Protein AF-0000000081272362 (afdb_homodimer)

Structure (mmCIF, N/CA/C/O backbone):
data_AF-0000000081272362-model_v1
#
loop_
_entity.id
_entity.type
_entity.pdbx_description
1 polymer 'Uncharacterized protein'
#
loop_
_atom_site.group_PDB
_atom_site.id
_atom_site.type_symbol
_atom_site.label_atom_id
_atom_site.label_alt_id
_atom_site.label_comp_id
_atom_site.label_asym_id
_atom_site.label_entity_id
_atom_site.label_seq_id
_atom_site.pdbx_PDB_ins_code
_atom_site.Cartn_x
_atom_site.Cartn_y
_atom_site.Cartn_z
_atom_site.occupancy
_atom_site.B_iso_or_equiv
_atom_site.auth_seq_id
_atom_site.auth_comp_id
_atom_site.auth_asym_id
_atom_site.auth_atom_id
_atom_site.pdbx_PDB_model_num
ATOM 1 N N . MET A 1 1 ? -8.531 -44.688 -21.688 1 46.06 1 MET A N 1
ATOM 2 C CA . MET A 1 1 ? -8.742 -43.656 -20.688 1 46.06 1 MET A CA 1
ATOM 3 C C . MET A 1 1 ? -7.691 -42.562 -20.797 1 46.06 1 MET A C 1
ATOM 5 O O . MET A 1 1 ? -6.523 -42.781 -20.484 1 46.06 1 MET A O 1
ATOM 9 N N . THR A 1 2 ? -7.539 -41.812 -21.828 1 46.75 2 THR A N 1
ATOM 10 C CA . THR A 1 2 ? -6.625 -40.719 -22.125 1 46.75 2 THR A CA 1
ATOM 11 C C . THR A 1 2 ? -6.582 -39.719 -20.984 1 46.75 2 THR A C 1
ATOM 13 O O . THR A 1 2 ? -7.621 -39.188 -20.578 1 46.75 2 THR A O 1
ATOM 16 N N . HIS A 1 3 ? -5.832 -39.906 -19.938 1 46.97 3 HIS A N 1
ATOM 17 C CA . HIS A 1 3 ? -5.543 -39 -18.844 1 46.97 3 HIS A CA 1
ATOM 18 C C . HIS A 1 3 ? -5.426 -37.562 -19.312 1 46.97 3 HIS A C 1
ATOM 20 O O . HIS A 1 3 ? -4.574 -37.25 -20.156 1 46.97 3 HIS A O 1
ATOM 26 N N . ASN A 1 4 ? -6.555 -36.906 -19.578 1 47.53 4 ASN A N 1
ATOM 27 C CA . ASN A 1 4 ? -6.734 -35.562 -20.078 1 47.53 4 ASN A CA 1
ATOM 28 C C . ASN A 1 4 ? -5.672 -34.594 -19.516 1 47.53 4 ASN A C 1
ATOM 30 O O . ASN A 1 4 ? -5.781 -34.156 -18.375 1 47.53 4 ASN A O 1
ATOM 34 N N . TYR A 1 5 ? -4.352 -34.906 -19.906 1 53.38 5 TYR A N 1
ATOM 35 C CA . TYR A 1 5 ? -3.15 -34.125 -19.656 1 53.38 5 TYR A CA 1
ATOM 36 C C . TYR A 1 5 ? -3.453 -32.625 -19.734 1 53.38 5 TYR A C 1
ATOM 38 O O . TYR A 1 5 ? -2.676 -31.797 -19.234 1 53.38 5 TYR A O 1
ATOM 46 N N . LEU A 1 6 ? -4.578 -32.344 -20.453 1 56.28 6 LEU A N 1
ATOM 47 C CA . LEU A 1 6 ? -4.961 -30.953 -20.641 1 56.28 6 LEU A CA 1
ATOM 48 C C . LEU A 1 6 ? -5.461 -30.344 -19.328 1 56.28 6 LEU A C 1
ATOM 50 O O . LEU A 1 6 ? -5.277 -29.156 -19.078 1 56.28 6 LEU A O 1
ATOM 54 N N . GLU A 1 7 ? -5.91 -31.328 -18.453 1 63.97 7 GLU A N 1
ATOM 55 C CA . GLU A 1 7 ? -6.523 -30.844 -17.219 1 63.97 7 GLU A CA 1
ATOM 56 C C . GLU A 1 7 ? -5.48 -30.203 -16.297 1 63.97 7 GLU A C 1
ATOM 58 O O . GLU A 1 7 ? -5.676 -29.094 -15.805 1 63.97 7 GLU A O 1
ATOM 63 N N . PRO A 1 8 ? -4.309 -30.938 -16.312 1 63.91 8 PRO A N 1
ATOM 64 C CA . PRO A 1 8 ? -3.293 -30.344 -15.445 1 63.91 8 PRO A CA 1
ATOM 65 C C . PRO A 1 8 ? -2.742 -29.031 -16 1 63.91 8 PRO A C 1
ATOM 67 O O . PRO A 1 8 ? -2.477 -28.094 -15.234 1 63.91 8 PRO A O 1
ATOM 70 N N . CYS A 1 9 ? -2.662 -28.969 -17.375 1 68.69 9 CYS A N 1
ATOM 71 C CA . CYS A 1 9 ? -2.127 -27.766 -17.984 1 68.69 9 CYS A CA 1
ATOM 72 C C . CYS A 1 9 ? -3.096 -26.594 -17.844 1 68.69 9 CYS A C 1
ATOM 74 O O . CYS A 1 9 ? -2.678 -25.469 -17.609 1 68.69 9 CYS A O 1
ATOM 76 N N . GLU A 1 10 ? -4.457 -26.922 -17.891 1 73.81 10 GLU A N 1
ATOM 77 C CA . GLU A 1 10 ? -5.473 -25.891 -17.766 1 73.81 10 GLU A CA 1
ATOM 78 C C . GLU A 1 10 ? -5.496 -25.328 -16.344 1 73.81 10 GLU A C 1
ATOM 80 O O . GLU A 1 10 ? -5.629 -24.109 -16.156 1 73.81 10 GLU A O 1
ATOM 85 N N . VAL A 1 11 ? -5.336 -26.172 -15.422 1 72.69 11 VAL A N 1
ATOM 86 C CA . VAL A 1 11 ? -5.34 -25.766 -14.023 1 72.69 11 VAL A CA 1
ATOM 87 C C . VAL A 1 11 ? -4.109 -24.906 -13.734 1 72.69 11 VAL A C 1
ATOM 89 O O . VAL A 1 11 ? -4.195 -23.906 -13.031 1 72.69 11 VAL A O 1
ATOM 92 N N . ILE A 1 12 ? -3.016 -25.281 -14.438 1 76.5 12 ILE A N 1
ATOM 93 C CA . ILE A 1 12 ? -1.769 -24.562 -14.227 1 76.5 12 ILE A CA 1
ATOM 94 C C . ILE A 1 12 ? -1.877 -23.172 -14.844 1 76.5 12 ILE A C 1
ATOM 96 O O . ILE A 1 12 ? -1.465 -22.172 -14.234 1 76.5 12 ILE A O 1
ATOM 100 N N . GLU A 1 13 ? -2.482 -23.156 -15.977 1 77.12 13 GLU A N 1
ATOM 101 C CA . GLU A 1 13 ? -2.672 -21.875 -16.656 1 77.12 13 GLU A CA 1
ATOM 102 C C . GLU A 1 13 ? -3.602 -20.969 -15.859 1 77.12 13 GLU A C 1
ATOM 104 O O . GLU A 1 13 ? -3.365 -19.766 -15.766 1 77.12 13 GLU A O 1
ATOM 109 N N . GLU A 1 14 ? -4.598 -21.516 -15.219 1 78.81 14 GLU A N 1
ATOM 110 C CA . GLU A 1 14 ? -5.559 -20.75 -14.438 1 78.81 14 GLU A CA 1
ATOM 111 C C . GLU A 1 14 ? -4.926 -20.219 -13.156 1 78.81 14 GLU A C 1
ATOM 113 O O . GLU A 1 14 ? -5.152 -19.062 -12.773 1 78.81 14 GLU A O 1
ATOM 118 N N . VAL A 1 15 ? -4.164 -21.078 -12.562 1 75.88 15 VAL A N 1
ATOM 119 C CA . VAL A 1 15 ? -3.496 -20.672 -11.328 1 75.88 15 VAL A CA 1
ATOM 120 C C . VAL A 1 15 ? -2.488 -19.562 -11.625 1 75.88 15 VAL A C 1
ATOM 122 O O . VAL A 1 15 ? -2.373 -18.609 -10.859 1 75.88 15 VAL A O 1
ATOM 125 N N . PHE A 1 16 ? -1.873 -19.703 -12.734 1 79.69 16 PHE A N 1
ATOM 126 C CA . PHE A 1 16 ? -0.898 -18.688 -13.125 1 79.69 16 PHE A CA 1
ATOM 127 C C . PHE A 1 16 ? -1.584 -17.359 -13.414 1 79.69 16 PHE A C 1
ATOM 129 O O . PHE A 1 16 ? -1.138 -16.312 -12.945 1 79.69 16 PHE A O 1
ATOM 136 N N . ALA A 1 17 ? -2.607 -17.453 -14.086 1 79.88 17 ALA A N 1
ATOM 137 C CA . ALA A 1 17 ? -3.348 -16.234 -14.43 1 79.88 17 ALA A CA 1
ATOM 138 C C . ALA A 1 17 ? -3.924 -15.57 -13.188 1 79.88 17 ALA A C 1
ATOM 140 O O . ALA A 1 17 ? -3.857 -14.352 -13.039 1 79.88 17 ALA A O 1
ATOM 141 N N . SER A 1 18 ? -4.473 -16.344 -12.281 1 81.44 18 SER A N 1
ATOM 142 C CA . SER A 1 18 ? -5.078 -15.828 -11.062 1 81.44 18 SER A CA 1
ATOM 143 C C . SER A 1 18 ? -4.031 -15.211 -10.141 1 81.44 18 SER A C 1
ATOM 145 O O . SER A 1 18 ? -4.258 -14.164 -9.539 1 81.44 18 SER A O 1
ATOM 147 N N . THR A 1 19 ? -2.916 -15.828 -10.117 1 81.38 19 THR A N 1
ATOM 148 C CA . THR A 1 19 ? -1.836 -15.336 -9.266 1 81.38 19 THR A CA 1
ATOM 149 C C . THR A 1 19 ? -1.256 -14.039 -9.82 1 81.38 19 THR A C 1
ATOM 151 O O . THR A 1 19 ? -1.004 -13.102 -9.07 1 81.38 19 THR A O 1
ATOM 154 N N . HIS A 1 20 ? -1.128 -14.023 -11.062 1 83.62 20 HIS A N 1
ATOM 155 C CA . HIS A 1 20 ? -0.616 -12.82 -11.695 1 83.62 20 HIS A CA 1
ATOM 156 C C . HIS A 1 20 ? -1.562 -11.641 -11.492 1 83.62 20 HIS A C 1
ATOM 158 O O . HIS A 1 20 ? -1.118 -10.523 -11.227 1 83.62 20 HIS A O 1
ATOM 164 N N . ALA A 1 21 ? -2.795 -11.938 -11.555 1 85.56 21 ALA A N 1
ATOM 165 C CA . ALA A 1 21 ? -3.801 -10.898 -11.359 1 85.56 21 ALA A CA 1
ATOM 166 C C . ALA A 1 21 ? -3.777 -10.375 -9.922 1 85.56 21 ALA A C 1
ATOM 168 O O . ALA A 1 21 ? -3.906 -9.172 -9.688 1 85.56 21 ALA A O 1
ATOM 169 N N . SER A 1 22 ? -3.619 -11.305 -9.016 1 89.06 22 SER A N 1
ATOM 170 C CA . SER A 1 22 ? -3.57 -10.922 -7.613 1 89.06 22 SER A CA 1
ATOM 171 C C . SER A 1 22 ? -2.344 -10.062 -7.316 1 89.06 22 SER A C 1
ATOM 173 O O . SER A 1 22 ? -2.436 -9.062 -6.598 1 89.06 22 SER A O 1
ATOM 175 N N . VAL A 1 23 ? -1.265 -10.422 -7.91 1 91.12 23 VAL A N 1
ATOM 176 C CA . VAL A 1 23 ? -0.024 -9.68 -7.719 1 91.12 23 VAL A CA 1
ATOM 177 C C . VAL A 1 23 ? -0.146 -8.297 -8.359 1 91.12 23 VAL A C 1
ATOM 179 O O . VAL A 1 23 ? 0.26 -7.293 -7.77 1 91.12 23 VAL A O 1
ATOM 182 N N . ALA A 1 24 ? -0.738 -8.289 -9.492 1 90.44 24 ALA A N 1
ATOM 183 C CA . ALA A 1 24 ? -0.945 -7.016 -10.18 1 90.44 24 ALA A CA 1
ATOM 184 C C . ALA A 1 24 ? -1.876 -6.105 -9.383 1 90.44 24 ALA A C 1
ATOM 186 O O . ALA A 1 24 ? -1.626 -4.906 -9.266 1 90.44 24 ALA A O 1
ATOM 187 N N . ASP A 1 25 ? -2.912 -6.664 -8.844 1 92.62 25 ASP A N 1
ATOM 188 C CA . ASP A 1 25 ? -3.859 -5.918 -8.023 1 92.62 25 ASP A CA 1
ATOM 189 C C . ASP A 1 25 ? -3.17 -5.309 -6.805 1 92.62 25 ASP A C 1
ATOM 191 O O . ASP A 1 25 ? -3.275 -4.105 -6.562 1 92.62 25 ASP A O 1
ATOM 195 N N . LEU A 1 26 ? -2.398 -6.113 -6.137 1 94.5 26 LEU A N 1
ATOM 196 C CA . LEU A 1 26 ? -1.709 -5.652 -4.938 1 94.5 26 LEU A CA 1
ATOM 197 C C . LEU A 1 26 ? -0.628 -4.633 -5.285 1 94.5 26 LEU A C 1
ATOM 199 O O . LEU A 1 26 ? -0.419 -3.666 -4.551 1 94.5 26 LEU A O 1
ATOM 203 N N . GLY A 1 27 ? -0.053 -4.875 -6.41 1 94.69 27 GLY A N 1
ATOM 204 C CA . GLY A 1 27 ? 0.94 -3.922 -6.879 1 94.69 27 GLY A CA 1
ATOM 205 C C . GLY A 1 27 ? 0.37 -2.537 -7.125 1 94.69 27 GLY A C 1
ATOM 206 O O . GLY A 1 27 ? 0.957 -1.536 -6.707 1 94.69 27 GLY A O 1
ATOM 207 N N . GLY A 1 28 ? -0.698 -2.496 -7.832 1 95.94 28 GLY A N 1
ATOM 208 C CA . GLY A 1 28 ? -1.363 -1.224 -8.055 1 95.94 28 GLY A CA 1
ATOM 209 C C . GLY A 1 28 ? -1.728 -0.503 -6.773 1 95.94 28 GLY A C 1
ATOM 210 O O . GLY A 1 28 ? -1.555 0.712 -6.668 1 95.94 28 GLY A O 1
ATOM 211 N N . ARG A 1 29 ? -2.176 -1.196 -5.754 1 95.81 29 ARG A N 1
ATOM 212 C CA . ARG A 1 29 ? -2.529 -0.623 -4.457 1 95.81 29 ARG A CA 1
ATOM 213 C C . ARG A 1 29 ? -1.302 -0.047 -3.76 1 95.81 29 ARG A C 1
ATOM 215 O O . ARG A 1 29 ? -1.354 1.055 -3.211 1 95.81 29 ARG A O 1
ATOM 222 N N . VAL A 1 30 ? -0.233 -0.856 -3.861 1 96.12 30 VAL A N 1
ATOM 223 C CA . VAL A 1 30 ? 1.008 -0.426 -3.225 1 96.12 30 VAL A CA 1
ATOM 224 C C . VAL A 1 30 ? 1.483 0.883 -3.852 1 96.12 30 VAL A C 1
ATOM 226 O O . VAL A 1 30 ? 1.874 1.812 -3.141 1 96.12 30 VAL A O 1
ATOM 229 N N . VAL A 1 31 ? 1.381 0.972 -5.121 1 96.12 31 VAL A N 1
ATOM 230 C CA . VAL A 1 31 ? 1.854 2.16 -5.824 1 96.12 31 VAL A CA 1
ATOM 231 C C . VAL A 1 31 ? 0.999 3.365 -5.438 1 96.12 31 VAL A C 1
ATOM 233 O O . VAL A 1 31 ? 1.528 4.434 -5.125 1 96.12 31 VAL A O 1
ATOM 236 N N . ALA A 1 32 ? -0.287 3.221 -5.41 1 96.5 32 ALA A N 1
ATOM 237 C CA . ALA A 1 32 ? -1.186 4.312 -5.039 1 96.5 32 ALA A CA 1
ATOM 238 C C . ALA A 1 32 ? -0.96 4.742 -3.592 1 96.5 32 ALA A C 1
ATOM 240 O O . ALA A 1 32 ? -0.833 5.934 -3.307 1 96.5 32 ALA A O 1
ATOM 241 N N . LEU A 1 33 ? -0.833 3.818 -2.734 1 96.62 33 LEU A N 1
ATOM 242 C CA . LEU A 1 33 ? -0.673 4.094 -1.312 1 96.62 33 LEU A CA 1
ATOM 243 C C . LEU A 1 33 ? 0.682 4.734 -1.031 1 96.62 33 LE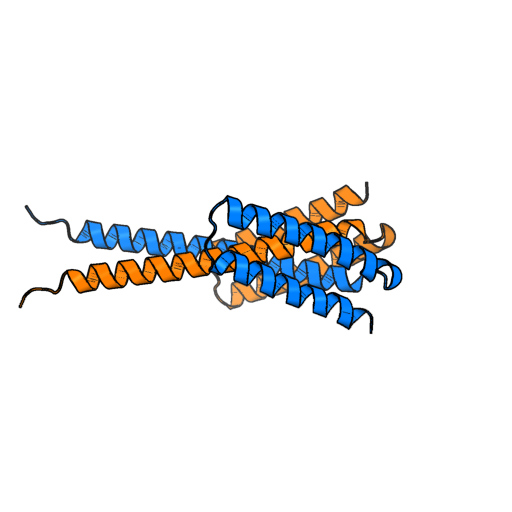U A C 1
ATOM 245 O O . LEU A 1 33 ? 0.778 5.672 -0.236 1 96.62 33 LEU A O 1
ATOM 249 N N . SER A 1 34 ? 1.678 4.203 -1.668 1 96 34 SER A N 1
ATOM 250 C CA . SER A 1 34 ? 3.014 4.77 -1.516 1 96 34 SER A CA 1
ATOM 251 C C . SER A 1 34 ? 3.061 6.215 -1.998 1 96 34 SER A C 1
ATOM 253 O O . SER A 1 34 ? 3.686 7.066 -1.363 1 96 34 SER A O 1
ATOM 255 N N . GLY A 1 35 ? 2.432 6.438 -3.131 1 95.12 35 GLY A N 1
ATOM 256 C CA . GLY A 1 35 ? 2.348 7.801 -3.631 1 95.12 35 GLY A CA 1
ATOM 257 C C . GLY A 1 35 ? 1.644 8.75 -2.676 1 95.12 35 GLY A C 1
ATOM 258 O O . GLY A 1 35 ? 2.111 9.867 -2.441 1 95.12 35 GLY A O 1
ATOM 259 N N . PHE A 1 36 ? 0.576 8.297 -2.117 1 96 36 PHE A N 1
ATOM 260 C CA . PHE A 1 36 ? -0.166 9.117 -1.164 1 96 36 PHE A CA 1
ATOM 261 C C . PHE A 1 36 ? 0.68 9.414 0.068 1 96 36 PHE A C 1
ATOM 263 O O . PHE A 1 36 ? 0.717 10.547 0.543 1 96 36 PHE A O 1
ATOM 270 N N . ALA A 1 37 ? 1.36 8.383 0.57 1 94.56 37 ALA A N 1
ATOM 271 C CA . ALA A 1 37 ? 2.215 8.547 1.744 1 94.56 37 ALA A CA 1
ATOM 272 C C . ALA A 1 37 ? 3.301 9.586 1.494 1 94.56 37 ALA A C 1
ATOM 274 O O . ALA A 1 37 ? 3.545 10.453 2.338 1 94.56 37 ALA A O 1
ATOM 275 N N . SER A 1 38 ? 3.828 9.5 0.322 1 92.69 38 SER A N 1
ATOM 276 C CA . SER A 1 38 ? 4.879 10.438 -0.054 1 92.69 38 SER A CA 1
ATOM 277 C C . SER A 1 38 ? 4.352 11.867 -0.109 1 92.69 38 SER A C 1
ATOM 279 O O . SER A 1 38 ? 4.984 12.789 0.416 1 92.69 38 SER A O 1
ATOM 281 N N . CYS A 1 39 ? 3.209 12.031 -0.654 1 93.25 39 CYS A N 1
ATOM 282 C CA . CYS A 1 39 ? 2.602 13.352 -0.738 1 93.25 39 CYS A CA 1
ATOM 283 C C . CYS A 1 39 ? 2.205 13.859 0.644 1 93.25 39 CYS A C 1
ATOM 285 O O . CYS A 1 39 ? 2.486 15.008 0.99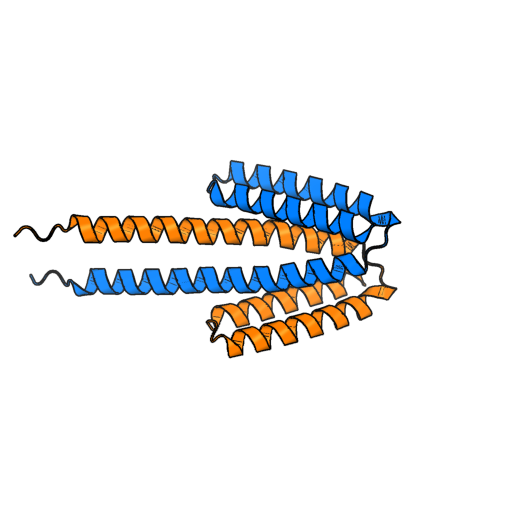2 1 93.25 39 CYS A O 1
ATOM 287 N N . ALA A 1 40 ? 1.566 13.023 1.407 1 92.56 40 ALA A N 1
ATOM 288 C CA . ALA A 1 40 ? 1.071 13.398 2.73 1 92.56 40 ALA A CA 1
ATOM 289 C C . ALA A 1 40 ? 2.213 13.852 3.635 1 92.56 40 ALA A C 1
ATOM 291 O O . ALA A 1 40 ? 2.059 14.797 4.41 1 92.56 40 ALA A O 1
ATOM 292 N N . LEU A 1 41 ? 3.346 13.172 3.51 1 91.06 41 LEU A N 1
ATOM 293 C CA . LEU A 1 41 ? 4.5 13.484 4.348 1 91.06 41 LEU A CA 1
ATOM 294 C C . LEU A 1 41 ? 4.953 14.922 4.129 1 91.06 41 LEU A C 1
ATOM 296 O O . LEU A 1 41 ? 5.43 15.578 5.059 1 91.06 41 LEU A O 1
ATOM 300 N N . SER A 1 42 ? 4.723 15.398 2.926 1 89.56 42 SER A N 1
ATOM 301 C CA . SER A 1 42 ? 5.145 16.75 2.588 1 89.56 42 SER A CA 1
ATOM 302 C C . SER A 1 42 ? 4.199 17.797 3.178 1 89.56 42 SER A C 1
ATOM 304 O O . SER A 1 42 ? 4.539 18.969 3.262 1 89.56 42 SER A O 1
ATOM 306 N N . PHE A 1 43 ? 3.043 17.359 3.705 1 89.75 43 PHE A N 1
ATOM 307 C CA . PHE A 1 43 ? 2.037 18.312 4.18 1 89.75 43 PHE A CA 1
ATOM 308 C C . PHE A 1 43 ? 1.856 18.188 5.688 1 89.75 43 PHE A C 1
ATOM 310 O O . PHE A 1 43 ? 1.043 18.906 6.277 1 89.75 43 PHE A O 1
ATOM 317 N N . ILE A 1 44 ? 2.541 17.328 6.316 1 87.56 44 ILE A N 1
ATOM 318 C CA . ILE A 1 44 ? 2.467 17.141 7.766 1 87.56 44 ILE A CA 1
ATOM 319 C C . ILE A 1 44 ? 3.43 18.109 8.453 1 87.56 44 ILE A C 1
ATOM 321 O O . ILE A 1 44 ? 4.637 18.078 8.195 1 87.56 44 ILE A O 1
ATOM 325 N N . PRO A 1 45 ? 2.855 18.891 9.258 1 86.25 45 PRO A N 1
ATOM 326 C CA . PRO A 1 45 ? 3.713 19.844 9.969 1 86.25 45 PRO A CA 1
ATOM 327 C C . PRO A 1 45 ? 4.746 19.1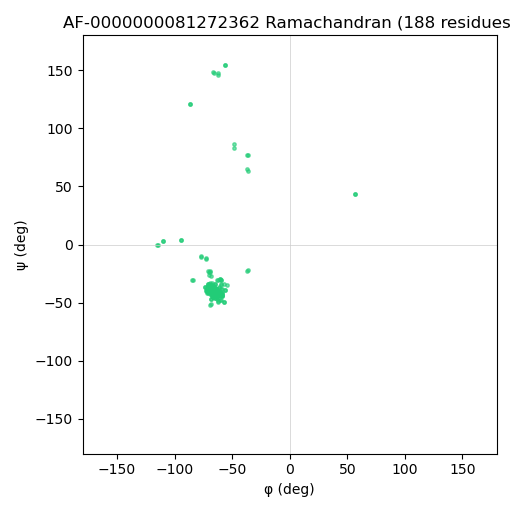56 10.859 1 86.25 45 PRO A C 1
ATOM 329 O O . PRO A 1 45 ? 4.461 18.109 11.445 1 86.25 45 PRO A O 1
ATOM 332 N N . ALA A 1 46 ? 5.871 19.734 11 1 84 46 ALA A N 1
ATOM 333 C CA . ALA A 1 46 ? 6.973 19.203 11.789 1 84 46 ALA A CA 1
ATOM 334 C C . ALA A 1 46 ? 6.539 18.953 13.227 1 84 46 ALA A C 1
ATOM 336 O O . ALA A 1 46 ? 6.973 17.969 13.852 1 84 46 ALA A O 1
ATOM 337 N N . GLY A 1 47 ? 5.66 19.781 13.727 1 87.06 47 GLY A N 1
ATOM 338 C CA . GLY A 1 47 ? 5.219 19.656 15.109 1 87.06 47 GLY A CA 1
ATOM 339 C C . GLY A 1 47 ? 4.309 18.469 15.344 1 87.06 47 GLY A C 1
ATOM 340 O O . GLY A 1 47 ? 4.074 18.078 16.484 1 87.06 47 GLY A O 1
ATOM 341 N N . GLN A 1 48 ? 3.814 17.859 14.25 1 89.19 48 GLN A N 1
ATOM 342 C CA . GLN A 1 48 ? 2.855 16.781 14.383 1 89.19 48 GLN A CA 1
ATOM 343 C C . GLN A 1 48 ? 3.486 15.438 13.992 1 89.19 48 GLN A C 1
ATOM 345 O O . GLN A 1 48 ? 2.84 14.391 14.078 1 89.19 48 GLN A O 1
ATOM 350 N N . ARG A 1 49 ? 4.719 15.438 13.68 1 89.62 49 ARG A N 1
ATOM 351 C CA . ARG A 1 49 ? 5.379 14.234 13.18 1 89.62 49 ARG A CA 1
ATOM 352 C C . ARG A 1 49 ? 5.562 13.211 14.297 1 89.62 49 ARG A C 1
ATOM 354 O O . ARG A 1 49 ? 5.418 12.008 14.07 1 89.62 49 ARG A O 1
ATOM 361 N N . ALA A 1 50 ? 5.855 13.766 15.445 1 90.62 50 ALA A N 1
ATOM 362 C CA . ALA A 1 50 ? 6.031 12.867 16.578 1 90.62 50 ALA A CA 1
ATOM 363 C C . ALA A 1 50 ? 4.723 12.172 16.938 1 90.62 50 ALA A C 1
ATOM 365 O O . ALA A 1 50 ? 4.715 10.977 17.25 1 90.62 50 ALA A O 1
ATOM 366 N N . ASP A 1 51 ? 3.742 12.938 16.859 1 92.5 51 ASP A N 1
ATOM 367 C CA . ASP A 1 51 ? 2.428 12.375 17.156 1 92.5 51 ASP A CA 1
ATOM 368 C C . ASP A 1 51 ? 2.031 11.344 16.094 1 92.5 51 ASP A C 1
ATOM 370 O O . ASP A 1 51 ? 1.479 10.289 16.422 1 92.5 51 ASP A O 1
ATOM 374 N N . LEU A 1 52 ? 2.262 11.648 14.883 1 93.44 52 LEU A N 1
ATOM 375 C CA . LEU A 1 52 ? 1.989 10.711 13.797 1 93.44 52 LEU A CA 1
ATOM 376 C C . LEU A 1 52 ? 2.801 9.43 13.969 1 93.44 52 LEU A C 1
ATOM 378 O O . LEU A 1 52 ? 2.275 8.328 13.789 1 93.44 52 LEU A O 1
ATOM 382 N N . GLU A 1 53 ? 4.082 9.594 14.336 1 94.38 53 GLU A N 1
ATOM 383 C CA . GLU A 1 53 ? 4.938 8.438 14.57 1 94.38 53 GLU A CA 1
ATOM 384 C C . GLU A 1 53 ? 4.359 7.535 15.664 1 94.38 53 GLU A C 1
ATOM 386 O O . GLU A 1 53 ? 4.32 6.312 15.508 1 94.38 53 GLU A O 1
ATOM 391 N N . GLY A 1 54 ? 3.936 8.203 16.641 1 95.5 54 GLY A N 1
ATOM 392 C CA . GLY A 1 54 ? 3.359 7.441 17.734 1 95.5 54 GLY A CA 1
ATOM 393 C C . GLY A 1 54 ? 2.092 6.703 17.359 1 95.5 54 GLY A C 1
ATOM 394 O O . GLY A 1 54 ? 1.925 5.527 17.688 1 95.5 54 GLY A O 1
ATOM 395 N N . ALA A 1 55 ? 1.239 7.359 16.719 1 93.94 55 ALA A N 1
ATOM 396 C CA . ALA A 1 55 ? -0.012 6.758 16.266 1 93.94 55 ALA A CA 1
ATOM 397 C C . ALA A 1 55 ? 0.249 5.605 15.305 1 93.94 55 ALA A C 1
ATOM 399 O O . ALA A 1 55 ? -0.388 4.551 15.398 1 93.94 55 ALA A O 1
ATOM 400 N N . PHE A 1 56 ? 1.175 5.781 14.383 1 96.12 56 PHE A N 1
ATOM 401 C CA . PHE A 1 56 ? 1.5 4.77 13.383 1 96.12 56 PHE A CA 1
ATOM 402 C C . PHE A 1 56 ? 2.139 3.551 14.039 1 96.12 56 PHE A C 1
ATOM 404 O O . PHE A 1 56 ? 1.821 2.412 13.695 1 96.12 56 PHE A O 1
ATOM 411 N N . ARG A 1 57 ? 2.969 3.719 15.031 1 96.5 57 ARG A N 1
ATOM 412 C CA . ARG A 1 57 ? 3.604 2.627 15.766 1 96.5 57 ARG A CA 1
ATOM 413 C C . ARG A 1 57 ? 2.562 1.753 16.453 1 96.5 57 ARG A C 1
ATOM 415 O O . ARG A 1 57 ? 2.654 0.524 16.422 1 96.5 57 ARG A O 1
ATOM 422 N N . ARG A 1 58 ? 1.61 2.402 16.984 1 96.56 58 ARG A N 1
ATOM 423 C CA . ARG A 1 58 ? 0.552 1.668 17.672 1 96.56 58 ARG A CA 1
ATOM 424 C C . ARG A 1 58 ? -0.281 0.857 16.688 1 96.56 58 ARG A C 1
ATOM 426 O O . ARG A 1 58 ? -0.635 -0.291 16.969 1 96.56 58 ARG A O 1
ATOM 433 N N . LEU A 1 59 ? -0.548 1.486 15.633 1 95.31 59 LEU A N 1
ATOM 434 C CA . LEU A 1 59 ? -1.339 0.812 14.609 1 95.31 59 LEU A CA 1
ATOM 435 C C . LEU A 1 59 ? -0.607 -0.416 14.078 1 95.31 59 LEU A C 1
ATOM 437 O O . LEU A 1 59 ? -1.204 -1.485 13.93 1 95.31 59 LEU A O 1
ATOM 441 N N . ILE A 1 60 ? 0.703 -0.342 13.82 1 97 60 ILE A N 1
ATOM 442 C CA . ILE A 1 60 ? 1.483 -1.44 13.266 1 97 60 ILE A CA 1
ATOM 443 C C . ILE A 1 60 ? 1.606 -2.562 14.289 1 97 60 ILE A C 1
ATOM 445 O O . ILE A 1 60 ? 1.537 -3.742 13.945 1 97 60 ILE A O 1
ATOM 449 N N . ALA A 1 61 ? 1.755 -2.137 15.508 1 96.56 61 ALA A N 1
ATOM 450 C CA . ALA A 1 61 ? 1.818 -3.137 16.562 1 96.56 61 ALA A CA 1
ATOM 451 C C . ALA A 1 61 ? 0.543 -3.975 16.609 1 96.56 61 ALA A C 1
ATOM 453 O O . ALA A 1 61 ? 0.602 -5.203 16.719 1 96.56 61 ALA A O 1
ATOM 454 N N . ALA A 1 62 ? -0.528 -3.336 16.5 1 96 62 ALA A N 1
ATOM 455 C CA . ALA A 1 62 ? -1.816 -4.023 16.484 1 96 62 ALA A CA 1
ATOM 456 C C . ALA A 1 62 ? -1.948 -4.934 15.273 1 96 62 ALA A C 1
ATOM 458 O O . ALA A 1 62 ? -2.469 -6.047 15.375 1 96 62 ALA A O 1
ATOM 459 N N . GLN A 1 63 ? -1.468 -4.488 14.148 1 94.75 63 GLN A N 1
ATOM 460 C CA . GLN A 1 63 ? -1.549 -5.27 12.922 1 94.75 63 GLN A CA 1
ATOM 461 C C . GLN A 1 63 ? -0.648 -6.5 12.992 1 94.75 63 GLN A C 1
ATOM 463 O O . GLN A 1 63 ? -1.006 -7.57 12.484 1 94.75 63 GLN A O 1
ATOM 468 N N . LEU A 1 64 ? 0.512 -6.324 13.609 1 95.81 64 LEU A N 1
ATOM 469 C CA . LEU A 1 64 ? 1.431 -7.449 13.758 1 95.81 64 LEU A CA 1
ATOM 470 C C . LEU A 1 64 ? 0.836 -8.523 14.664 1 95.81 64 LEU A C 1
ATOM 472 O O . LEU A 1 64 ? 0.952 -9.711 14.383 1 95.81 64 LEU A O 1
ATOM 476 N N . GLU A 1 65 ? 0.202 -8.086 15.703 1 95.81 65 GLU A N 1
ATOM 477 C CA . GLU A 1 65 ? -0.469 -9.023 16.609 1 95.81 65 GLU A CA 1
ATOM 478 C C . GLU A 1 65 ? -1.572 -9.789 15.883 1 95.81 65 GLU A C 1
ATOM 480 O O . GLU A 1 65 ? -1.689 -11.008 16.031 1 95.81 65 GLU A O 1
ATOM 485 N N . SER A 1 66 ? -2.316 -9.039 15.102 1 94.5 66 SER A N 1
ATOM 486 C CA . SER A 1 66 ? -3.391 -9.656 14.328 1 94.5 66 SER A CA 1
ATOM 487 C C . SER A 1 66 ? -2.838 -10.656 13.312 1 94.5 66 SER A C 1
ATOM 489 O O . SER A 1 66 ? -3.447 -11.695 13.07 1 94.5 66 SER A O 1
ATOM 491 N N . ALA A 1 67 ? -1.689 -10.336 12.688 1 92.5 67 ALA A N 1
ATOM 492 C CA . ALA A 1 67 ? -1.06 -11.211 11.703 1 92.5 67 ALA A CA 1
ATOM 493 C C . ALA A 1 67 ? -0.619 -12.523 12.344 1 92.5 67 ALA A C 1
ATOM 495 O O . ALA A 1 67 ? -0.766 -13.594 11.742 1 92.5 67 ALA A O 1
ATOM 496 N N . VAL A 1 68 ? -0.099 -12.492 13.516 1 92 68 VAL A N 1
ATOM 497 C CA . VAL A 1 68 ? 0.324 -13.68 14.258 1 92 68 VAL A CA 1
ATOM 498 C C . VAL A 1 68 ? -0.894 -14.531 14.609 1 92 68 VAL A C 1
ATOM 500 O O . VAL A 1 68 ? -0.889 -15.75 14.414 1 92 68 VAL A O 1
ATOM 503 N N . GLU A 1 69 ? -1.949 -13.844 15.078 1 93.62 69 GLU A N 1
ATOM 504 C CA . GLU A 1 69 ? -3.174 -14.531 15.477 1 93.62 69 GLU A CA 1
ATOM 505 C C . GLU A 1 69 ? -3.822 -15.242 14.289 1 93.62 69 GLU A C 1
ATOM 507 O O . GLU A 1 69 ? -4.434 -16.297 14.453 1 93.62 69 GLU A O 1
ATOM 512 N N . SER A 1 70 ? -3.633 -14.703 13.141 1 92.56 70 SER A N 1
ATOM 513 C CA . SER A 1 70 ? -4.246 -15.25 11.93 1 92.56 70 SER A CA 1
ATOM 514 C C . SER A 1 70 ? -3.299 -16.203 11.211 1 92.56 70 SER A C 1
ATOM 516 O O . SER A 1 70 ? -3.594 -16.656 10.109 1 92.56 70 SER A O 1
ATOM 518 N N . SER A 1 71 ? -2.213 -16.422 11.781 1 91.31 71 SER A N 1
ATOM 519 C CA . SER A 1 71 ? -1.221 -17.328 11.211 1 91.31 71 SER A CA 1
ATOM 520 C C . SER A 1 71 ? -0.831 -16.906 9.797 1 91.31 71 SER A C 1
ATOM 522 O O . SER A 1 71 ? -0.787 -17.734 8.883 1 91.31 71 SER A O 1
ATOM 524 N N . MET A 1 72 ? -0.623 -15.578 9.578 1 90.06 72 MET A N 1
ATOM 525 C CA . MET A 1 72 ? -0.136 -15.078 8.297 1 90.06 72 MET A CA 1
ATOM 526 C C . MET A 1 72 ? 1.287 -15.555 8.031 1 90.06 72 MET A C 1
ATOM 528 O O . MET A 1 72 ? 2.049 -15.805 8.969 1 90.06 72 MET A O 1
ATOM 532 N N . PRO A 1 73 ? 1.589 -15.758 6.801 1 90.38 73 PRO A N 1
ATOM 533 C CA . PRO A 1 73 ? 2.959 -16.156 6.473 1 90.38 73 PRO A CA 1
ATOM 534 C C . PRO A 1 73 ? 4 -15.164 6.98 1 90.38 73 PRO A C 1
ATOM 536 O O . PRO A 1 73 ? 3.699 -13.977 7.145 1 90.38 73 PRO A O 1
ATOM 539 N N . GLU A 1 74 ? 5.219 -15.648 7.199 1 91.94 74 GLU A N 1
ATOM 540 C CA . GLU A 1 74 ? 6.32 -14.805 7.668 1 91.94 74 GLU A CA 1
ATOM 541 C C . GLU A 1 74 ? 6.602 -13.672 6.695 1 91.94 74 GLU A C 1
ATOM 543 O O . GLU A 1 74 ? 6.934 -12.555 7.109 1 91.94 74 GLU A O 1
ATOM 548 N N . ALA A 1 75 ? 6.418 -13.992 5.434 1 91.81 75 ALA A N 1
ATOM 549 C CA . ALA A 1 75 ? 6.66 -12.992 4.395 1 91.81 75 ALA A CA 1
ATOM 550 C C . ALA A 1 75 ? 5.77 -11.773 4.594 1 91.81 75 ALA A C 1
ATOM 552 O O . ALA A 1 75 ? 6.172 -10.648 4.285 1 91.81 75 ALA A O 1
ATOM 553 N N . PHE A 1 76 ? 4.617 -11.969 5.145 1 94.69 76 PHE A N 1
ATOM 554 C CA . PHE A 1 76 ? 3.684 -10.883 5.41 1 94.69 76 PHE A CA 1
ATOM 555 C C . PHE A 1 76 ? 4.219 -9.961 6.504 1 94.69 76 PHE A C 1
ATOM 557 O O . PHE A 1 76 ? 4.328 -8.75 6.305 1 94.69 76 PHE A O 1
ATOM 564 N N . SER A 1 77 ? 4.613 -10.523 7.621 1 95.44 77 SER A N 1
ATOM 565 C CA . SER A 1 77 ? 5.086 -9.766 8.773 1 95.44 77 SER A CA 1
ATOM 566 C C . SER A 1 77 ? 6.402 -9.055 8.461 1 95.44 77 SER A C 1
ATOM 568 O O . SER A 1 77 ? 6.605 -7.906 8.867 1 95.44 77 SER A O 1
ATOM 570 N N . ASP A 1 78 ? 7.223 -9.75 7.711 1 95.75 78 ASP A N 1
ATOM 571 C CA . ASP A 1 78 ? 8.492 -9.148 7.32 1 95.75 78 ASP A CA 1
ATOM 572 C C . ASP A 1 78 ? 8.273 -7.906 6.453 1 95.75 78 ASP A C 1
ATOM 574 O O . ASP A 1 78 ? 8.898 -6.871 6.672 1 95.75 78 ASP A O 1
ATOM 578 N N . ALA A 1 79 ? 7.355 -8.078 5.531 1 95 79 ALA A N 1
ATOM 579 C CA . ALA A 1 79 ? 7.059 -6.973 4.625 1 95 79 ALA A CA 1
ATOM 580 C C . ALA A 1 79 ? 6.422 -5.809 5.375 1 95 79 ALA A C 1
ATOM 582 O O . ALA A 1 79 ? 6.734 -4.645 5.109 1 95 79 ALA A O 1
ATOM 583 N N . LEU A 1 80 ? 5.547 -6.141 6.293 1 96.31 80 LEU A N 1
ATOM 584 C CA . LEU A 1 80 ? 4.898 -5.125 7.117 1 96.31 80 LEU A CA 1
ATOM 585 C C . LEU A 1 80 ? 5.93 -4.316 7.898 1 96.31 80 LEU A C 1
ATOM 587 O O . LEU A 1 80 ? 5.906 -3.086 7.871 1 96.31 80 LEU A O 1
ATOM 591 N N . MET A 1 81 ? 6.895 -4.988 8.453 1 96.62 81 MET A N 1
ATOM 592 C CA . MET A 1 81 ? 7.914 -4.344 9.281 1 96.62 81 MET A CA 1
ATOM 593 C C . MET A 1 81 ? 8.875 -3.533 8.414 1 96.62 81 MET A C 1
ATOM 595 O O . MET A 1 81 ? 9.289 -2.439 8.805 1 96.62 81 MET A O 1
ATOM 599 N N . LEU A 1 82 ? 9.219 -4.07 7.305 1 96.44 82 LEU A N 1
ATOM 600 C CA . LEU A 1 82 ? 10.102 -3.357 6.395 1 96.44 82 LEU A CA 1
ATOM 601 C C . LEU A 1 82 ? 9.461 -2.061 5.91 1 96.44 82 LEU A C 1
ATOM 603 O O . LEU A 1 82 ? 10.102 -1.007 5.914 1 96.44 82 LEU A O 1
ATOM 607 N N . GLN A 1 83 ? 8.234 -2.189 5.531 1 96 83 GLN A N 1
ATOM 608 C CA . GLN A 1 83 ? 7.516 -1.009 5.066 1 96 83 GLN A CA 1
ATOM 609 C C . GLN A 1 83 ? 7.344 0.01 6.188 1 96 83 GLN A C 1
ATOM 611 O O . GLN A 1 83 ? 7.426 1.218 5.957 1 96 83 GLN A O 1
ATOM 616 N N . PHE A 1 84 ? 7.086 -0.503 7.371 1 96.38 84 PHE A N 1
ATOM 617 C CA . PHE A 1 84 ? 7.004 0.362 8.539 1 96.38 84 PHE A CA 1
ATOM 618 C C . PHE A 1 84 ? 8.297 1.149 8.719 1 96.38 84 PHE A C 1
ATOM 620 O O . PHE A 1 84 ? 8.273 2.371 8.875 1 96.38 84 PHE A O 1
ATOM 627 N N . SER A 1 85 ? 9.406 0.489 8.672 1 96.25 85 SER A N 1
ATOM 628 C CA . SER A 1 85 ? 10.703 1.117 8.859 1 96.25 85 SER A CA 1
ATOM 629 C C . SER A 1 85 ? 10.977 2.17 7.793 1 96.25 85 SER A C 1
ATOM 631 O O . SER A 1 85 ? 11.508 3.24 8.086 1 96.25 85 SER A O 1
ATOM 633 N N . THR A 1 86 ? 10.602 1.84 6.617 1 95.12 86 THR A N 1
ATOM 634 C CA . THR A 1 86 ? 10.797 2.768 5.508 1 95.12 86 THR A CA 1
ATOM 635 C C . THR A 1 86 ? 9.992 4.047 5.73 1 95.12 86 THR A C 1
ATOM 637 O O . THR A 1 86 ? 10.516 5.148 5.543 1 95.12 86 THR A O 1
ATOM 640 N N . LEU A 1 87 ? 8.773 3.945 6.203 1 95.12 87 LEU A N 1
ATOM 641 C CA . LEU A 1 87 ? 7.898 5.09 6.43 1 95.12 87 LEU A CA 1
ATOM 642 C C . LEU A 1 87 ? 8.375 5.914 7.621 1 95.12 87 LEU A C 1
ATOM 644 O O . LEU A 1 87 ? 8.328 7.145 7.586 1 95.12 87 LEU A O 1
ATOM 648 N N . MET A 1 88 ? 8.891 5.223 8.578 1 94.31 88 MET A N 1
ATOM 649 C CA . MET A 1 88 ? 9.422 5.918 9.742 1 94.31 88 MET A CA 1
ATOM 650 C C . MET A 1 88 ? 10.641 6.754 9.367 1 94.31 88 MET A C 1
ATOM 652 O O . MET A 1 88 ? 10.773 7.898 9.812 1 94.31 88 MET A O 1
ATOM 656 N N . ARG A 1 89 ? 11.414 6.273 8.539 1 92.69 89 ARG A N 1
ATOM 657 C CA . ARG A 1 89 ? 12.586 6.996 8.062 1 92.69 89 ARG A CA 1
ATOM 658 C C . ARG A 1 89 ? 12.18 8.227 7.25 1 92.69 89 ARG A C 1
ATOM 660 O O . 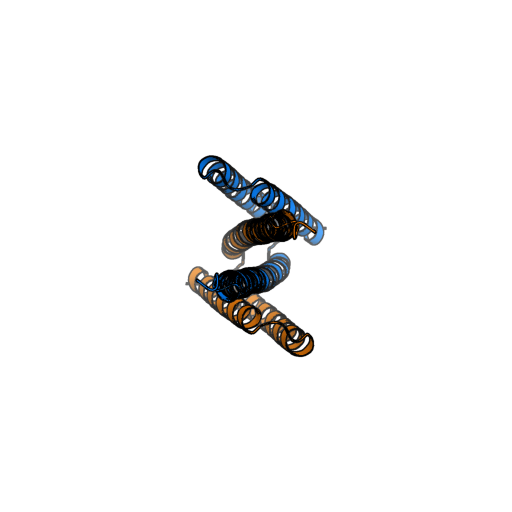ARG A 1 89 ? 12.75 9.305 7.418 1 92.69 89 ARG A O 1
ATOM 667 N N . ALA A 1 90 ? 11.219 7.957 6.422 1 90.44 90 ALA A N 1
ATOM 668 C CA . ALA A 1 90 ? 10.727 9.062 5.602 1 90.44 90 ALA A CA 1
ATOM 669 C C . ALA A 1 90 ? 10.156 10.18 6.469 1 90.44 90 ALA A C 1
ATOM 671 O O . ALA A 1 90 ? 10.367 11.359 6.184 1 90.44 90 ALA A O 1
ATOM 672 N N . LEU A 1 91 ? 9.531 9.812 7.504 1 89.25 91 LEU A N 1
ATOM 673 C CA . LEU A 1 91 ? 8.93 10.773 8.43 1 89.25 91 LEU A CA 1
ATOM 674 C C . LEU A 1 91 ? 10.008 11.609 9.109 1 89.25 91 LEU A C 1
ATOM 676 O O . LEU A 1 91 ? 9.828 12.812 9.32 1 89.25 91 LEU A O 1
ATOM 680 N N . ARG A 1 92 ? 11.086 10.969 9.32 1 84.75 92 ARG A N 1
ATOM 681 C CA . ARG A 1 92 ? 12.164 11.641 10.039 1 84.75 92 ARG A CA 1
ATOM 682 C C . ARG A 1 92 ? 13.016 12.477 9.086 1 84.75 92 ARG A C 1
ATOM 684 O O . ARG A 1 92 ? 13.617 13.469 9.5 1 84.75 92 ARG A O 1
ATOM 691 N N . SER A 1 93 ? 13.102 12.016 7.859 1 80.56 93 SER A N 1
ATOM 692 C CA . SER A 1 93 ? 13.938 12.703 6.883 1 80.56 93 SER A CA 1
ATOM 693 C C . SER A 1 93 ? 13.305 14.008 6.426 1 80.56 93 SER A C 1
ATOM 695 O O . SER A 1 93 ? 14.008 14.992 6.168 1 80.56 93 SER A O 1
ATOM 697 N N . VAL A 1 94 ? 12.031 14.047 6.285 1 65.19 94 VAL A N 1
ATOM 698 C CA . VAL A 1 94 ? 11.359 15.281 5.879 1 65.19 94 VAL A CA 1
ATOM 699 C C . VAL A 1 94 ? 11.461 16.312 7 1 65.19 94 VAL A C 1
ATOM 701 O O . VAL A 1 94 ? 11.461 17.531 6.742 1 65.19 94 VAL A O 1
ATOM 704 N N . ALA A 1 95 ? 11.586 15.938 8.344 1 55.44 95 ALA A N 1
ATOM 705 C CA . ALA A 1 95 ? 11.734 16.828 9.484 1 55.44 95 ALA A CA 1
ATOM 706 C C . ALA A 1 95 ? 13.094 17.516 9.469 1 55.44 95 ALA A C 1
ATOM 708 O O . ALA A 1 95 ? 13.258 18.594 10.062 1 55.44 95 ALA A O 1
ATOM 709 N N . GLY A 1 96 ? 14.016 16.922 8.828 1 47.62 96 GLY A N 1
ATOM 710 C CA . GLY A 1 96 ? 15.305 17.578 8.836 1 47.62 96 GLY A CA 1
ATOM 711 C C . GLY A 1 96 ? 15.539 18.453 7.613 1 47.62 96 GLY A C 1
ATOM 712 O O . GLY A 1 96 ? 14.844 18.328 6.609 1 47.62 96 GLY A O 1
ATOM 713 N N . MET B 1 1 ? 12.086 -44.875 -19.578 1 46.56 1 MET B N 1
ATOM 714 C CA . MET B 1 1 ? 12.234 -43.438 -19.406 1 46.56 1 MET B CA 1
ATOM 715 C C . MET B 1 1 ? 11.102 -42.875 -18.562 1 46.56 1 MET B C 1
ATOM 717 O O . MET B 1 1 ? 9.953 -42.812 -19 1 46.56 1 MET B O 1
ATOM 721 N N . THR B 1 2 ? 10.914 -43.188 -17.312 1 47.03 2 THR B N 1
ATOM 722 C CA . THR B 1 2 ? 9.922 -42.75 -16.344 1 47.03 2 THR B CA 1
ATOM 723 C C . THR B 1 2 ? 9.789 -41.25 -16.328 1 47.03 2 THR B C 1
ATOM 725 O O . THR B 1 2 ? 10.773 -40.531 -16.141 1 47.03 2 THR B O 1
ATOM 728 N N . HIS B 1 3 ? 9.008 -40.625 -17.125 1 47.22 3 HIS B N 1
ATOM 729 C CA . HIS B 1 3 ? 8.625 -39.219 -17.156 1 47.22 3 HIS B CA 1
ATOM 730 C C . HIS B 1 3 ? 8.461 -38.656 -15.75 1 47.22 3 HIS B C 1
ATOM 732 O O . HIS B 1 3 ? 7.625 -39.156 -14.984 1 47.22 3 HIS B O 1
ATOM 738 N N . ASN B 1 4 ? 9.57 -38.375 -15.094 1 48.22 4 ASN B N 1
ATOM 739 C CA . ASN B 1 4 ? 9.695 -37.875 -13.734 1 48.22 4 ASN B CA 1
ATOM 740 C C . ASN B 1 4 ? 8.578 -36.875 -13.398 1 48.22 4 ASN B C 1
ATOM 742 O O . ASN B 1 4 ? 8.648 -35.719 -13.766 1 48.22 4 ASN B O 1
ATOM 746 N N . TYR B 1 5 ? 7.293 -37.438 -13.383 1 53.91 5 TYR B N 1
ATOM 747 C CA . TYR B 1 5 ? 6.043 -36.812 -12.984 1 53.91 5 TYR B CA 1
ATOM 748 C C . TYR B 1 5 ? 6.258 -35.875 -11.797 1 53.91 5 TYR B C 1
ATOM 750 O O . TYR B 1 5 ? 5.43 -35 -11.523 1 53.91 5 TYR B O 1
ATOM 758 N N . LEU B 1 6 ? 7.398 -36.219 -11.094 1 57.09 6 LEU B N 1
ATOM 759 C CA . LEU B 1 6 ? 7.695 -35.406 -9.898 1 57.09 6 LEU B CA 1
ATOM 760 C C . LEU B 1 6 ? 8.133 -34 -10.273 1 57.09 6 LEU B C 1
ATOM 762 O O . LEU B 1 6 ? 7.859 -33.062 -9.539 1 57.09 6 LEU B O 1
ATOM 766 N N . GLU B 1 7 ? 8.641 -33.938 -11.539 1 64.19 7 GLU B N 1
ATOM 767 C CA . GLU B 1 7 ? 9.195 -32.656 -11.953 1 64.19 7 GLU B CA 1
ATOM 768 C C . GLU B 1 7 ? 8.094 -31.609 -12.102 1 64.19 7 GLU B C 1
ATOM 770 O O . GLU B 1 7 ? 8.203 -30.5 -11.57 1 64.19 7 GLU B O 1
ATOM 775 N N . PRO B 1 8 ? 6.973 -32.188 -12.711 1 63.81 8 PRO B N 1
ATOM 776 C CA . PRO B 1 8 ? 5.902 -31.188 -12.852 1 63.81 8 PRO B CA 1
ATOM 777 C C . PRO B 1 8 ? 5.285 -30.781 -11.516 1 63.81 8 PRO B C 1
ATOM 779 O O . PRO B 1 8 ? 4.949 -29.609 -11.312 1 63.81 8 PRO B O 1
ATOM 782 N N . CYS B 1 9 ? 5.25 -31.797 -10.57 1 69.44 9 CYS B N 1
ATOM 783 C CA . CYS B 1 9 ? 4.66 -31.5 -9.273 1 69.44 9 CYS B CA 1
ATOM 784 C C . CYS B 1 9 ? 5.5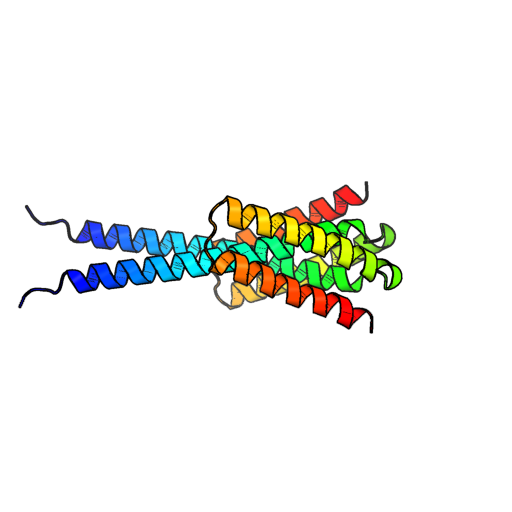51 -30.562 -8.469 1 69.44 9 CYS B C 1
ATOM 786 O O . CYS B 1 9 ? 5.059 -29.672 -7.766 1 69.44 9 CYS B O 1
ATOM 788 N N . GLU B 1 10 ? 6.926 -30.734 -8.656 1 73.94 10 GLU B N 1
ATOM 789 C CA . GLU B 1 10 ? 7.875 -29.891 -7.93 1 73.94 10 GLU B CA 1
ATOM 790 C C . GLU B 1 10 ? 7.824 -28.453 -8.43 1 73.94 10 GLU B C 1
ATOM 792 O O . GLU B 1 10 ? 7.875 -27.516 -7.629 1 73.94 10 GLU B O 1
ATOM 797 N N . VAL B 1 11 ? 7.691 -28.312 -9.68 1 73.12 11 VAL B N 1
ATOM 798 C CA . VAL B 1 11 ? 7.637 -26.984 -10.273 1 73.12 11 VAL B CA 1
ATOM 799 C C . VAL B 1 11 ? 6.348 -26.281 -9.852 1 73.12 11 VAL B C 1
ATOM 801 O O . VAL B 1 11 ? 6.359 -25.078 -9.539 1 73.12 11 VAL B O 1
ATOM 804 N N . ILE B 1 12 ? 5.305 -27.125 -9.695 1 76.81 12 ILE B N 1
ATOM 805 C CA . ILE B 1 12 ? 4.012 -26.562 -9.312 1 76.81 12 ILE B CA 1
ATOM 806 C C . ILE B 1 12 ? 4.059 -26.125 -7.848 1 76.81 12 ILE B C 1
ATOM 808 O O . ILE B 1 12 ? 3.566 -25.047 -7.504 1 76.81 12 ILE B O 1
ATOM 812 N N . GLU B 1 13 ? 4.719 -26.938 -7.102 1 77.06 13 GLU B N 1
ATOM 813 C CA . GLU B 1 13 ? 4.855 -26.609 -5.688 1 77.06 13 GLU B CA 1
ATOM 814 C C . GLU B 1 13 ? 5.707 -25.359 -5.488 1 77.06 13 GLU B C 1
ATOM 816 O O . GLU B 1 13 ? 5.402 -24.531 -4.641 1 77.06 13 GLU B O 1
ATOM 821 N N . GLU B 1 14 ? 6.719 -25.172 -6.293 1 78.69 14 GLU B N 1
ATOM 822 C CA . GLU B 1 14 ? 7.609 -24.016 -6.199 1 78.69 14 GLU B CA 1
ATOM 823 C C . GLU B 1 14 ? 6.906 -22.734 -6.652 1 78.69 14 GLU B C 1
ATOM 825 O O . GLU B 1 14 ? 7.055 -21.688 -6.023 1 78.69 14 GLU B O 1
ATOM 830 N N . VAL B 1 15 ? 6.164 -22.891 -7.711 1 76 15 VAL B N 1
ATOM 831 C CA . VAL B 1 15 ? 5.434 -21.75 -8.227 1 76 15 VAL B CA 1
ATOM 832 C C . VAL B 1 15 ? 4.371 -21.312 -7.223 1 76 15 VAL B C 1
ATOM 834 O O . VAL B 1 15 ? 4.176 -20.109 -6.996 1 76 15 VAL B O 1
ATOM 837 N N . PHE B 1 16 ? 3.812 -22.281 -6.602 1 79.69 16 PHE B N 1
ATOM 838 C CA . PHE B 1 16 ? 2.795 -21.984 -5.602 1 79.69 16 PHE B CA 1
ATOM 839 C C . PHE B 1 16 ? 3.41 -21.281 -4.398 1 79.69 16 PHE B C 1
ATOM 841 O O . PHE B 1 16 ? 2.885 -20.266 -3.924 1 79.69 16 PHE B O 1
ATOM 848 N N . ALA B 1 17 ? 4.469 -21.766 -3.996 1 79.88 17 ALA B N 1
ATOM 849 C CA . ALA B 1 17 ? 5.145 -21.203 -2.836 1 79.88 17 ALA B CA 1
ATOM 850 C C . ALA B 1 17 ? 5.645 -19.781 -3.135 1 79.88 17 ALA B C 1
ATOM 852 O O . ALA B 1 17 ? 5.504 -18.875 -2.307 1 79.88 17 ALA B O 1
ATOM 853 N N . SER B 1 18 ? 6.199 -19.578 -4.297 1 81.44 18 SER B N 1
ATOM 854 C CA . SER B 1 18 ? 6.738 -18.281 -4.684 1 81.44 18 SER B CA 1
ATOM 855 C C . SER B 1 18 ? 5.633 -17.25 -4.855 1 81.44 18 SER B C 1
ATOM 857 O O . SER B 1 18 ? 5.781 -16.094 -4.441 1 81.44 18 SER B O 1
ATOM 859 N N . THR B 1 19 ? 4.559 -17.703 -5.375 1 81.44 19 THR B N 1
ATOM 860 C CA . THR B 1 19 ? 3.432 -16.812 -5.598 1 81.44 19 THR B CA 1
ATOM 861 C C . THR B 1 19 ? 2.783 -16.422 -4.27 1 81.44 19 THR B C 1
ATOM 863 O O . THR B 1 19 ? 2.455 -15.25 -4.055 1 81.44 19 THR B O 1
ATOM 866 N N . HIS B 1 20 ? 2.691 -17.344 -3.459 1 83.88 20 HIS B N 1
ATOM 867 C CA . HIS B 1 20 ? 2.117 -17.078 -2.146 1 83.88 20 HIS B CA 1
ATOM 868 C C . HIS B 1 20 ? 2.98 -16.094 -1.36 1 83.88 20 HIS B C 1
ATOM 870 O O . HIS B 1 20 ? 2.457 -15.195 -0.697 1 83.88 20 HIS B O 1
ATOM 876 N N . ALA B 1 21 ? 4.223 -16.266 -1.487 1 85.62 21 ALA B N 1
ATOM 877 C CA . ALA B 1 21 ? 5.152 -15.375 -0.798 1 85.62 21 ALA B CA 1
ATOM 878 C C . ALA B 1 21 ? 5.062 -13.953 -1.348 1 85.62 21 ALA B C 1
ATOM 880 O O . ALA B 1 21 ? 5.109 -12.977 -0.589 1 85.62 21 ALA B O 1
ATOM 881 N N . SER B 1 22 ? 4.941 -13.883 -2.646 1 88.88 22 SER B N 1
ATOM 882 C CA . SER B 1 22 ? 4.832 -12.57 -3.277 1 88.88 22 SER B CA 1
ATOM 883 C C . SER B 1 22 ? 3.545 -11.867 -2.867 1 88.88 22 SER B C 1
ATOM 885 O O . SER B 1 22 ? 3.553 -10.664 -2.582 1 88.88 22 SER B O 1
ATOM 887 N N . VAL B 1 23 ? 2.51 -12.617 -2.789 1 91.19 23 VAL B N 1
ATOM 888 C CA . VAL B 1 23 ? 1.219 -12.062 -2.395 1 91.19 23 VAL B CA 1
ATOM 889 C C . VAL B 1 23 ? 1.264 -11.641 -0.928 1 91.19 23 VAL B C 1
ATOM 891 O O . VAL B 1 23 ? 0.776 -10.562 -0.57 1 91.19 23 VAL B O 1
ATOM 894 N N . ALA B 1 24 ? 1.883 -12.461 -0.162 1 90.5 24 ALA B N 1
ATOM 895 C CA . ALA B 1 24 ? 2.021 -12.141 1.256 1 90.5 24 ALA B CA 1
ATOM 896 C C . ALA B 1 24 ? 2.871 -10.883 1.454 1 90.5 24 ALA B C 1
ATOM 898 O O . ALA B 1 24 ? 2.541 -10.023 2.273 1 90.5 24 ALA B O 1
ATOM 899 N N . ASP B 1 25 ? 3.924 -10.789 0.699 1 92.69 25 ASP B N 1
ATOM 900 C CA . ASP B 1 25 ? 4.805 -9.625 0.759 1 92.69 25 ASP B CA 1
ATOM 901 C C . ASP B 1 25 ? 4.051 -8.344 0.395 1 92.69 25 ASP B C 1
ATOM 903 O O . ASP B 1 25 ? 4.074 -7.367 1.146 1 92.69 25 ASP B O 1
ATOM 907 N N . LEU B 1 26 ? 3.326 -8.398 -0.676 1 94.62 26 LEU B N 1
ATOM 908 C CA . LEU B 1 26 ? 2.582 -7.234 -1.138 1 94.62 26 LEU B CA 1
ATOM 909 C C . LEU B 1 26 ? 1.449 -6.898 -0.175 1 94.62 26 LEU B C 1
ATOM 911 O O . LEU B 1 26 ? 1.161 -5.723 0.063 1 94.62 26 LEU B O 1
ATOM 915 N N . GLY B 1 27 ? 0.914 -7.934 0.361 1 94.81 27 GLY B N 1
ATOM 916 C CA . GLY B 1 27 ? -0.128 -7.723 1.354 1 94.81 27 GLY B CA 1
ATOM 917 C C . GLY B 1 27 ? 0.358 -6.969 2.578 1 94.81 27 GLY B C 1
ATOM 918 O O . GLY B 1 27 ? -0.299 -6.035 3.041 1 94.81 27 GLY B O 1
ATOM 919 N N . GLY B 1 28 ? 1.443 -7.41 3.098 1 96.12 28 GLY B N 1
ATOM 920 C CA . GLY B 1 28 ? 2.033 -6.711 4.227 1 96.12 28 GLY B CA 1
ATOM 921 C C . GLY B 1 28 ? 2.322 -5.25 3.939 1 96.12 28 GLY B C 1
ATOM 922 O O . GLY B 1 28 ? 2.072 -4.383 4.781 1 96.12 28 GLY B O 1
ATOM 923 N N . ARG B 1 29 ? 2.783 -4.91 2.76 1 95.88 29 ARG B N 1
ATOM 924 C CA . ARG B 1 29 ? 3.07 -3.537 2.355 1 95.88 29 ARG B CA 1
ATOM 925 C C . ARG B 1 29 ? 1.794 -2.707 2.293 1 95.88 29 ARG B C 1
ATOM 927 O O . ARG B 1 29 ? 1.765 -1.567 2.766 1 95.88 29 ARG B O 1
ATOM 934 N N . VAL B 1 30 ? 0.774 -3.375 1.722 1 96.25 30 VAL B N 1
ATOM 935 C CA . VAL B 1 30 ? -0.506 -2.686 1.591 1 96.25 30 VAL B CA 1
ATOM 936 C C . VAL B 1 30 ? -1.046 -2.33 2.975 1 96.25 30 VAL B C 1
ATOM 938 O O . VAL B 1 30 ? -1.51 -1.209 3.197 1 96.25 30 VAL B O 1
ATOM 941 N N . VAL B 1 31 ? -0.92 -3.221 3.877 1 96.19 31 VAL B N 1
ATOM 942 C CA . VAL B 1 31 ? -1.446 -3 5.219 1 96.19 31 VAL B CA 1
ATOM 943 C C . VAL B 1 31 ? -0.674 -1.871 5.898 1 96.19 31 VAL B C 1
ATOM 945 O O . VAL B 1 31 ? -1.273 -0.968 6.488 1 96.19 31 VAL B O 1
ATOM 948 N N . ALA B 1 32 ? 0.622 -1.876 5.809 1 96.56 32 ALA B N 1
ATOM 949 C CA . ALA B 1 32 ? 1.444 -0.832 6.414 1 96.56 32 ALA B CA 1
ATOM 950 C C . ALA B 1 32 ? 1.155 0.528 5.785 1 96.56 32 ALA B C 1
ATOM 952 O O . ALA B 1 32 ? 0.95 1.517 6.492 1 96.56 32 ALA B O 1
ATOM 953 N N . LEU B 1 33 ? 1.07 0.569 4.527 1 96.62 33 LEU B N 1
ATOM 954 C CA . LEU B 1 33 ? 0.856 1.813 3.797 1 96.62 33 LEU B CA 1
ATOM 955 C C . LEU B 1 33 ? -0.542 2.363 4.055 1 96.62 33 LEU B C 1
ATOM 957 O O . LEU B 1 33 ? -0.716 3.568 4.238 1 96.62 33 LEU B O 1
ATOM 961 N N . SER B 1 34 ? -1.49 1.473 4.043 1 96.12 34 SER B N 1
ATOM 962 C CA . SER B 1 34 ? -2.861 1.879 4.332 1 96.12 34 SER B CA 1
ATOM 963 C C . SER B 1 34 ? -2.982 2.457 5.738 1 96.12 34 SER B C 1
ATOM 965 O O . SER B 1 34 ? -3.676 3.455 5.949 1 96.12 34 SER B O 1
ATOM 967 N N . GLY B 1 35 ? -2.338 1.794 6.668 1 95.25 35 GLY B N 1
ATOM 968 C CA . GLY B 1 35 ? -2.322 2.312 8.031 1 95.25 35 GLY B CA 1
ATOM 969 C C . GLY B 1 35 ? -1.703 3.693 8.133 1 95.25 35 GLY B C 1
ATOM 970 O O . GLY B 1 35 ? -2.242 4.57 8.812 1 95.25 35 GLY B O 1
ATOM 971 N N . PHE B 1 36 ? -0.625 3.881 7.45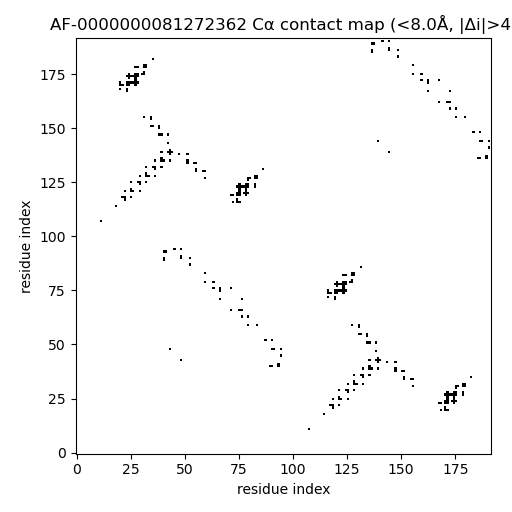3 1 96.12 36 PHE B N 1
ATOM 972 C CA . PHE B 1 36 ? 0.041 5.18 7.465 1 96.12 36 PHE B CA 1
ATOM 973 C C . PHE B 1 36 ? -0.854 6.25 6.855 1 96.12 36 PHE B C 1
ATOM 975 O O . PHE B 1 36 ? -0.969 7.352 7.398 1 96.12 36 PHE B O 1
ATOM 982 N N . ALA B 1 37 ? -1.481 5.914 5.734 1 94.62 37 ALA B N 1
ATOM 983 C CA . ALA B 1 37 ? -2.375 6.855 5.062 1 94.62 37 ALA B CA 1
ATOM 984 C C . ALA B 1 37 ? -3.514 7.285 5.98 1 94.62 37 ALA B C 1
ATOM 986 O O . ALA B 1 37 ? -3.832 8.477 6.07 1 94.62 37 ALA B O 1
ATOM 987 N N . SER B 1 38 ? -4.008 6.312 6.664 1 92.75 38 SER B N 1
ATOM 988 C CA . SER B 1 38 ? -5.109 6.582 7.586 1 92.75 38 SER B CA 1
ATOM 989 C C . SER B 1 38 ? -4.668 7.504 8.719 1 92.75 38 SER B C 1
ATOM 991 O O . SER B 1 38 ? -5.367 8.461 9.047 1 92.75 38 SER B O 1
ATOM 993 N N . CYS B 1 39 ? -3.529 7.266 9.234 1 93.44 39 CYS B N 1
ATOM 994 C CA . CYS B 1 39 ? -3.004 8.102 10.312 1 93.44 39 CYS B CA 1
ATOM 995 C C . CYS B 1 39 ? -2.674 9.5 9.797 1 93.44 39 CYS B C 1
ATOM 997 O O . CYS B 1 39 ? -3.027 10.5 10.43 1 93.44 39 CYS B O 1
ATOM 999 N N . ALA B 1 40 ? -1.995 9.57 8.68 1 92.62 40 ALA B N 1
ATOM 1000 C CA . ALA B 1 40 ? -1.557 10.844 8.109 1 92.62 40 ALA B CA 1
ATOM 1001 C C . ALA B 1 40 ? -2.746 11.758 7.828 1 92.62 40 ALA B C 1
ATOM 1003 O O . ALA B 1 40 ? -2.668 12.969 8.039 1 92.62 40 ALA B O 1
ATOM 1004 N N . LEU B 1 41 ? -3.83 11.156 7.371 1 91 41 LEU B N 1
ATOM 1005 C CA . LEU B 1 41 ? -5.023 11.922 7.027 1 91 41 LEU B CA 1
ATOM 1006 C C . LEU B 1 41 ? -5.551 12.672 8.242 1 91 41 LEU B C 1
ATOM 1008 O O . LEU B 1 41 ? -6.086 13.781 8.109 1 91 41 LEU B O 1
ATOM 1012 N N . SER B 1 42 ? -5.316 12.086 9.398 1 89.56 42 SER B N 1
ATOM 1013 C CA . SER B 1 42 ? -5.812 12.695 10.625 1 89.56 42 SER B CA 1
ATOM 1014 C C . SER B 1 42 ? -4.945 13.875 11.047 1 89.56 42 SER B C 1
ATOM 1016 O O . SER B 1 42 ? -5.359 14.695 11.875 1 89.56 42 SER B O 1
ATOM 1018 N N . PHE B 1 43 ? -3.789 14.062 10.406 1 89.75 43 PHE B N 1
ATOM 1019 C CA . PHE B 1 43 ? -2.855 15.102 10.836 1 89.75 43 PHE B CA 1
ATOM 1020 C C . PHE B 1 43 ? -2.705 16.172 9.758 1 89.75 43 PHE B C 1
ATOM 1022 O O . PHE B 1 43 ? -1.947 17.125 9.93 1 89.75 43 PHE B O 1
ATOM 1029 N N . ILE B 1 44 ? -3.365 16.047 8.68 1 87.69 44 ILE B N 1
ATOM 1030 C CA . ILE B 1 44 ? -3.318 17.016 7.602 1 87.69 44 ILE B CA 1
ATOM 1031 C C . ILE B 1 44 ? -4.348 18.125 7.852 1 87.69 44 ILE B C 1
ATOM 1033 O O . ILE B 1 44 ? -5.543 17.844 7.977 1 87.69 44 ILE B O 1
ATOM 1037 N N . PRO B 1 45 ? -3.838 19.281 7.93 1 86.38 45 PRO B N 1
ATOM 1038 C CA . PRO B 1 45 ? -4.762 20.391 8.164 1 86.38 45 PRO B CA 1
ATOM 1039 C C . PRO B 1 45 ? -5.781 20.562 7.039 1 86.38 45 PRO B C 1
ATOM 1041 O O . PRO B 1 45 ? -5.457 20.328 5.867 1 86.38 45 PRO B O 1
ATOM 1044 N N . ALA B 1 46 ? -6.941 20.969 7.375 1 84.06 46 ALA B N 1
ATOM 1045 C CA . ALA B 1 46 ? -8.039 21.156 6.426 1 84.06 46 ALA B CA 1
ATOM 1046 C C . ALA B 1 46 ? -7.629 22.078 5.293 1 84.06 46 ALA B C 1
ATOM 1048 O O . ALA B 1 46 ? -8.023 21.891 4.141 1 84.06 46 ALA B O 1
ATOM 1049 N N . GLY B 1 47 ? -6.809 23.062 5.605 1 87.12 47 GLY B N 1
ATOM 1050 C CA . GLY B 1 47 ? -6.398 24.047 4.613 1 87.12 47 GLY B CA 1
ATOM 1051 C C . GLY B 1 47 ? -5.43 23.5 3.59 1 87.12 47 GLY B C 1
ATOM 1052 O O . GLY B 1 47 ? -5.188 24.125 2.553 1 87.12 47 GLY B O 1
ATOM 1053 N N . GLN B 1 48 ? -4.887 22.297 3.848 1 89.19 48 GLN B N 1
ATOM 1054 C CA . GLN B 1 48 ? -3.869 21.734 2.965 1 89.19 48 GLN B CA 1
ATOM 1055 C C . GLN B 1 48 ? -4.414 20.531 2.197 1 89.19 48 GLN B C 1
ATOM 1057 O O . GLN B 1 48 ? -3.711 19.953 1.367 1 89.19 48 GLN B O 1
ATOM 1062 N N . ARG B 1 49 ? -5.633 20.234 2.383 1 89.56 49 ARG B N 1
ATOM 1063 C CA . ARG B 1 49 ? -6.211 19.031 1.788 1 89.56 49 ARG B CA 1
ATOM 1064 C C . ARG B 1 49 ? -6.371 19.188 0.28 1 89.56 49 ARG B C 1
ATOM 1066 O O . ARG B 1 49 ? -6.145 18.234 -0.476 1 89.56 49 ARG B O 1
ATOM 1073 N N . ALA B 1 50 ? -6.73 20.406 -0.065 1 90.5 50 ALA B N 1
ATOM 1074 C CA . ALA B 1 50 ? -6.887 20.672 -1.494 1 90.5 50 ALA B CA 1
ATOM 1075 C C . ALA B 1 50 ? -5.551 20.547 -2.223 1 90.5 50 ALA B C 1
ATOM 1077 O O . ALA B 1 50 ? -5.48 20 -3.328 1 90.5 50 ALA B O 1
ATOM 1078 N N . ASP B 1 51 ? -4.602 21.047 -1.568 1 92.44 51 ASP B N 1
ATOM 1079 C CA . ASP B 1 51 ? -3.266 20.969 -2.154 1 92.44 51 ASP B CA 1
ATOM 1080 C C . ASP B 1 51 ? -2.781 19.531 -2.223 1 92.44 51 ASP B C 1
ATOM 1082 O O . ASP B 1 51 ? -2.18 19.109 -3.217 1 92.44 51 ASP B O 1
ATOM 1086 N N . LEU B 1 52 ? -2.992 18.812 -1.204 1 93.44 52 LEU B N 1
ATOM 1087 C CA . LEU B 1 52 ? -2.637 17.391 -1.187 1 93.44 52 LEU B CA 1
ATOM 1088 C C . LEU B 1 52 ? -3.379 16.625 -2.279 1 93.44 52 LEU B C 1
ATOM 1090 O O . LEU B 1 52 ? -2.787 15.805 -2.98 1 93.44 52 LEU B O 1
ATOM 1094 N N . GLU B 1 53 ? -4.676 16.938 -2.441 1 94.25 53 GLU B N 1
ATOM 1095 C CA . GLU B 1 53 ? -5.469 16.312 -3.49 1 94.25 53 GLU B CA 1
ATOM 1096 C C . GLU B 1 53 ? -4.875 16.578 -4.871 1 94.25 53 GLU B C 1
ATOM 1098 O O . GLU B 1 53 ? -4.758 15.664 -5.688 1 94.25 53 GLU B O 1
ATOM 1103 N N . GLY B 1 54 ? -4.523 17.797 -5.004 1 95.44 54 GLY B N 1
ATOM 1104 C CA . GLY B 1 54 ? -3.938 18.156 -6.285 1 95.44 54 GLY B CA 1
ATOM 1105 C C . GLY B 1 54 ? -2.617 17.453 -6.551 1 95.44 54 GLY B C 1
ATOM 1106 O O . GLY B 1 54 ? -2.395 16.938 -7.648 1 95.44 54 GLY B O 1
ATOM 1107 N N . ALA B 1 55 ? -1.772 17.438 -5.625 1 93.69 55 ALA B N 1
ATOM 1108 C CA . ALA B 1 55 ? -0.475 16.781 -5.754 1 93.69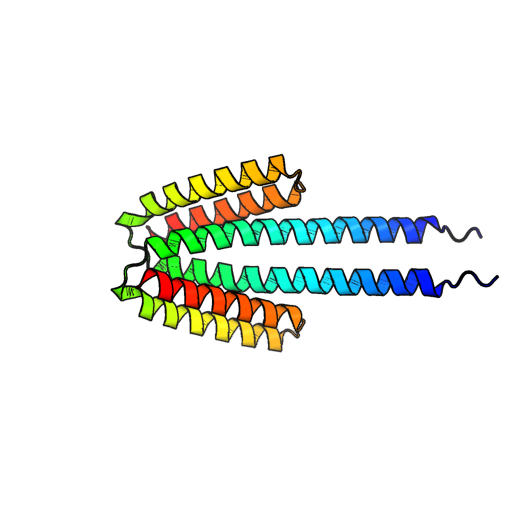 55 ALA B CA 1
ATOM 1109 C C . ALA B 1 55 ? -0.642 15.289 -5.996 1 93.69 55 ALA B C 1
ATOM 1111 O O . ALA B 1 55 ? 0.055 14.703 -6.832 1 93.69 55 ALA B O 1
ATOM 1112 N N . PHE B 1 56 ? -1.552 14.648 -5.277 1 96.06 56 PHE B N 1
ATOM 1113 C CA . PHE B 1 56 ? -1.786 13.219 -5.395 1 96.06 56 PHE B CA 1
ATOM 1114 C C . PHE B 1 56 ? -2.373 12.875 -6.762 1 96.06 56 PHE B C 1
ATOM 1116 O O . PHE B 1 56 ? -1.977 11.883 -7.383 1 96.06 56 PHE B O 1
ATOM 1123 N N . ARG B 1 57 ? -3.236 13.688 -7.297 1 96.44 57 ARG B N 1
ATOM 1124 C CA . ARG B 1 57 ? -3.826 13.484 -8.617 1 96.44 57 ARG B CA 1
ATOM 1125 C C . ARG B 1 57 ? -2.756 13.492 -9.703 1 96.44 57 ARG B C 1
ATOM 1127 O O . ARG B 1 57 ? -2.777 12.664 -10.609 1 96.44 57 ARG B O 1
ATOM 1134 N N . ARG B 1 58 ? -1.863 14.383 -9.547 1 96.5 58 ARG B N 1
ATOM 1135 C CA . ARG B 1 58 ? -0.784 14.484 -10.523 1 96.5 58 ARG B CA 1
ATOM 1136 C C . ARG B 1 58 ? 0.121 13.258 -10.469 1 96.5 58 ARG B C 1
ATOM 1138 O O . ARG B 1 58 ? 0.532 12.734 -11.508 1 96.5 58 ARG B O 1
ATOM 1145 N N . LEU B 1 59 ? 0.375 12.883 -9.297 1 95.19 59 LEU B N 1
ATOM 1146 C CA . LEU B 1 59 ? 1.233 11.719 -9.109 1 95.19 59 LEU B CA 1
ATOM 1147 C C . LEU B 1 59 ? 0.589 10.469 -9.703 1 95.19 59 LEU B C 1
ATOM 1149 O O . LEU B 1 59 ? 1.25 9.695 -10.398 1 95.19 59 LEU B O 1
ATOM 1153 N N . ILE B 1 60 ? -0.712 10.25 -9.516 1 96.88 60 ILE B N 1
ATOM 1154 C CA . ILE B 1 60 ? -1.412 9.062 -9.992 1 96.88 60 ILE B CA 1
ATOM 1155 C C . ILE B 1 60 ? -1.501 9.094 -11.516 1 96.88 60 ILE B C 1
ATOM 1157 O O . ILE B 1 60 ? -1.354 8.07 -12.18 1 96.88 60 ILE B O 1
ATOM 1161 N N . ALA B 1 61 ? -1.712 10.281 -12 1 96.56 61 ALA B N 1
ATOM 1162 C CA . ALA B 1 61 ? -1.749 10.422 -13.453 1 96.56 61 ALA B CA 1
ATOM 1163 C C . ALA B 1 61 ? -0.429 9.984 -14.086 1 96.56 61 ALA B C 1
ATOM 1165 O O . ALA B 1 61 ? -0.419 9.258 -15.078 1 96.56 61 ALA B O 1
ATOM 1166 N N . ALA B 1 62 ? 0.613 10.391 -13.5 1 95.94 62 ALA B N 1
ATOM 1167 C CA . ALA B 1 62 ? 1.94 10.023 -13.984 1 95.94 62 ALA B CA 1
ATOM 1168 C C . ALA B 1 62 ? 2.162 8.516 -13.867 1 95.94 62 ALA B C 1
ATOM 1170 O O . ALA B 1 62 ? 2.744 7.895 -14.766 1 95.94 62 ALA B O 1
ATOM 1171 N N . GLN B 1 63 ? 1.687 7.922 -12.812 1 94.56 63 GLN B N 1
ATOM 1172 C CA . GLN B 1 63 ? 1.851 6.488 -12.602 1 94.56 63 GLN B CA 1
ATOM 1173 C C . GLN B 1 63 ? 1.021 5.688 -13.594 1 94.56 63 GLN B C 1
ATOM 1175 O O . GLN B 1 63 ? 1.454 4.633 -14.062 1 94.56 63 GLN B O 1
ATOM 1180 N N . LEU B 1 64 ? -0.159 6.203 -13.898 1 95.75 64 LEU B N 1
ATOM 1181 C CA . LEU B 1 64 ? -1.015 5.527 -14.867 1 95.75 64 LEU B CA 1
ATOM 1182 C C . LEU B 1 64 ? -0.386 5.551 -16.266 1 95.75 64 LEU B C 1
ATOM 1184 O O . LEU B 1 64 ? -0.426 4.551 -16.984 1 95.75 64 LEU B O 1
ATOM 1188 N N . GLU B 1 65 ? 0.175 6.645 -16.594 1 95.81 65 GLU B N 1
ATOM 1189 C CA . GLU B 1 65 ? 0.873 6.758 -17.875 1 95.81 65 GLU B CA 1
ATOM 1190 C C . GLU B 1 65 ? 2.041 5.777 -17.953 1 95.81 65 GLU B C 1
ATOM 1192 O O . GLU B 1 65 ? 2.223 5.102 -18.969 1 95.81 65 GLU B O 1
ATOM 1197 N N . SER B 1 66 ? 2.773 5.723 -16.844 1 94.5 66 SER B N 1
ATOM 1198 C CA . SER B 1 66 ? 3.902 4.801 -16.781 1 94.5 66 SER B CA 1
ATOM 1199 C C . SER B 1 66 ? 3.439 3.352 -16.891 1 94.5 66 SER B C 1
ATOM 1201 O O . SER B 1 66 ? 4.117 2.523 -17.5 1 94.5 66 SER B O 1
ATOM 1203 N N . ALA B 1 67 ? 2.283 3.021 -16.266 1 92.31 67 ALA B N 1
ATOM 1204 C CA . ALA B 1 67 ? 1.733 1.67 -16.297 1 92.31 67 ALA B CA 1
ATOM 1205 C C . ALA B 1 67 ? 1.352 1.271 -17.719 1 92.31 67 ALA B C 1
ATOM 1207 O O . ALA B 1 67 ? 1.58 0.131 -18.141 1 92.31 67 ALA B O 1
ATOM 1208 N N . VAL B 1 68 ? 0.809 2.139 -18.5 1 91.88 68 VAL B N 1
ATOM 1209 C CA . VAL B 1 68 ? 0.437 1.899 -19.891 1 91.88 68 VAL B CA 1
ATOM 1210 C C . VAL B 1 68 ? 1.692 1.685 -20.719 1 91.88 68 VAL B C 1
ATOM 1212 O O . VAL B 1 68 ? 1.767 0.735 -21.516 1 91.88 68 VAL B O 1
ATOM 1215 N N . GLU B 1 69 ? 2.682 2.549 -20.5 1 93.62 69 GLU B N 1
ATOM 1216 C CA . GLU B 1 69 ? 3.934 2.475 -21.25 1 93.62 69 GLU B CA 1
ATOM 1217 C C . GLU B 1 69 ? 4.656 1.155 -20.984 1 93.62 69 GLU B C 1
ATOM 1219 O O . GLU B 1 69 ? 5.316 0.617 -21.875 1 93.62 69 GLU B O 1
ATOM 1224 N N . SER B 1 70 ? 4.477 0.63 -19.828 1 92.56 70 SER B N 1
ATOM 1225 C CA . SER B 1 70 ? 5.156 -0.599 -19.438 1 92.56 70 SER B CA 1
ATOM 1226 C C . SER B 1 70 ? 4.289 -1.822 -19.703 1 92.56 70 SER B C 1
ATOM 1228 O O . SER B 1 70 ? 4.641 -2.939 -19.312 1 92.56 70 SER B O 1
ATOM 1230 N N . SER B 1 71 ? 3.203 -1.61 -20.266 1 91.38 71 SER B N 1
ATOM 1231 C CA . SER B 1 71 ? 2.285 -2.693 -20.609 1 91.38 71 SER B CA 1
ATOM 1232 C C . SER B 1 71 ? 1.915 -3.506 -19.359 1 91.38 71 SER B C 1
ATOM 1234 O O . SER B 1 71 ? 1.949 -4.738 -19.391 1 91.38 71 SER B O 1
ATOM 1236 N N . MET B 1 72 ? 1.633 -2.816 -18.219 1 90.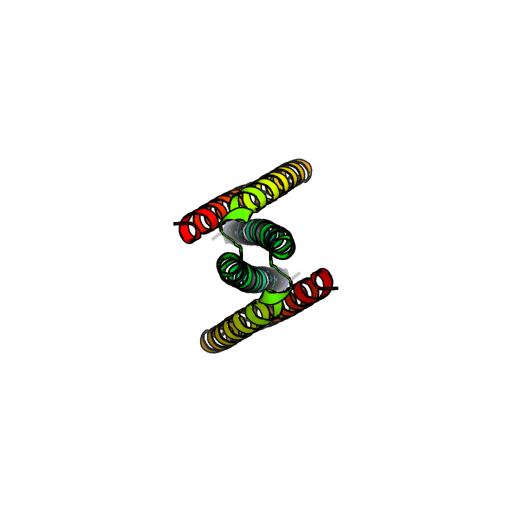06 72 MET B N 1
ATOM 1237 C CA . MET B 1 72 ? 1.16 -3.486 -17.016 1 90.06 72 MET B CA 1
ATOM 1238 C C . MET B 1 72 ? -0.225 -4.086 -17.234 1 90.06 72 MET B C 1
ATOM 1240 O O . MET B 1 72 ? -1 -3.592 -18.047 1 90.06 72 MET B O 1
ATOM 1244 N N . PRO B 1 73 ? -0.478 -5.168 -16.578 1 90.44 73 PRO B N 1
ATOM 1245 C CA . PRO B 1 73 ? -1.812 -5.762 -16.688 1 90.44 73 PRO B CA 1
ATOM 1246 C C . PRO B 1 73 ? -2.924 -4.793 -16.297 1 90.44 73 PRO B C 1
ATOM 1248 O O . PRO B 1 73 ? -2.697 -3.877 -15.5 1 90.44 73 PRO B O 1
ATOM 1251 N N . GLU B 1 74 ? -4.129 -5.008 -16.828 1 92.06 74 GLU B N 1
ATOM 1252 C CA . GLU B 1 74 ? -5.293 -4.176 -16.531 1 92.06 74 GLU B CA 1
ATOM 1253 C C . GLU B 1 74 ? -5.605 -4.191 -15.039 1 92.06 74 GLU B C 1
ATOM 1255 O O . GLU B 1 74 ? -6.02 -3.174 -14.477 1 92.06 74 GLU B O 1
ATOM 1260 N N . ALA B 1 75 ? -5.348 -5.348 -14.445 1 91.75 75 ALA B N 1
ATOM 1261 C CA . ALA B 1 75 ? -5.609 -5.496 -13.016 1 91.75 75 ALA B CA 1
ATOM 1262 C C . ALA B 1 75 ? -4.801 -4.492 -12.203 1 91.75 75 ALA B C 1
ATOM 1264 O O . ALA B 1 75 ? -5.262 -4.012 -11.164 1 91.75 75 ALA B O 1
ATOM 1265 N N . PHE B 1 76 ? -3.662 -4.137 -12.703 1 94.56 76 PHE B N 1
ATOM 1266 C CA . PHE B 1 76 ? -2.807 -3.166 -12.031 1 94.56 76 PHE B CA 1
ATOM 1267 C C . PHE B 1 76 ? -3.428 -1.776 -12.07 1 94.56 76 PHE B C 1
ATOM 1269 O O . PHE B 1 76 ? -3.611 -1.142 -11.031 1 94.56 76 PHE B O 1
ATOM 1276 N N . SER B 1 77 ? -3.812 -1.32 -13.25 1 95.44 77 SER B N 1
ATOM 1277 C CA . SER B 1 77 ? -4.371 0.014 -13.445 1 95.44 77 SER B CA 1
ATOM 1278 C C . SER B 1 77 ? -5.711 0.161 -12.734 1 95.44 77 SER B C 1
ATOM 1280 O O . SER B 1 77 ? -5.996 1.203 -12.141 1 95.44 77 SER B O 1
ATOM 1282 N N . ASP B 1 78 ? -6.461 -0.919 -12.773 1 95.75 78 ASP B N 1
ATOM 1283 C CA . ASP B 1 78 ? -7.75 -0.899 -12.094 1 95.75 78 ASP B CA 1
ATOM 1284 C C . ASP B 1 78 ? -7.574 -0.729 -10.586 1 95.75 78 ASP B C 1
ATOM 1286 O O . ASP B 1 78 ? -8.273 0.069 -9.961 1 95.75 78 ASP B O 1
ATOM 1290 N N . ALA B 1 79 ? -6.629 -1.477 -10.086 1 95.12 79 ALA B N 1
ATOM 1291 C CA . ALA B 1 79 ? -6.371 -1.416 -8.648 1 95.12 79 ALA B CA 1
ATOM 1292 C C . ALA B 1 79 ? -5.832 -0.046 -8.242 1 95.12 79 ALA B C 1
ATOM 1294 O O . ALA B 1 79 ? -6.203 0.493 -7.203 1 95.12 79 ALA B O 1
ATOM 1295 N N . LEU B 1 80 ? -4.969 0.48 -9.086 1 96.31 80 LEU B N 1
ATOM 1296 C CA . LEU B 1 80 ? -4.406 1.805 -8.844 1 96.31 80 LEU B CA 1
ATOM 1297 C C . LEU B 1 80 ? -5.508 2.855 -8.766 1 96.31 80 LEU B C 1
ATOM 1299 O O . LEU B 1 80 ? -5.559 3.643 -7.82 1 96.31 80 LEU B O 1
ATOM 1303 N N . MET B 1 81 ? -6.445 2.787 -9.672 1 96.62 81 MET B N 1
ATOM 1304 C CA . MET B 1 81 ? -7.527 3.766 -9.742 1 96.62 81 MET B CA 1
ATOM 1305 C C . MET B 1 81 ? -8.508 3.584 -8.586 1 96.62 81 MET B C 1
ATOM 1307 O O . MET B 1 81 ? -8.992 4.566 -8.023 1 96.62 81 MET B O 1
ATOM 1311 N N . LEU B 1 82 ? -8.773 2.371 -8.273 1 96.44 82 LEU B N 1
ATOM 1312 C CA . LEU B 1 82 ? -9.672 2.094 -7.16 1 96.44 82 LEU B CA 1
ATOM 1313 C C . LEU B 1 82 ? -9.094 2.615 -5.852 1 96.44 82 LEU B C 1
ATOM 1315 O O . LEU B 1 82 ? -9.797 3.262 -5.07 1 96.44 82 LEU B O 1
ATOM 1319 N N . GLN B 1 83 ? -7.852 2.318 -5.664 1 96.19 83 GLN B N 1
ATOM 1320 C CA . GLN B 1 83 ? -7.188 2.781 -4.449 1 96.19 83 GLN B CA 1
ATOM 1321 C C . GLN B 1 83 ? -7.113 4.305 -4.414 1 96.19 83 GLN B C 1
ATOM 1323 O O . GLN B 1 83 ? -7.258 4.914 -3.35 1 96.19 83 GLN B O 1
ATOM 1328 N N . PHE B 1 84 ? -6.867 4.879 -5.574 1 96.44 84 PHE B N 1
ATOM 1329 C CA . PHE B 1 84 ? -6.879 6.332 -5.688 1 96.44 84 PHE B CA 1
ATOM 1330 C C . PHE B 1 84 ? -8.219 6.902 -5.242 1 96.44 84 PHE B C 1
ATOM 1332 O O . PHE B 1 84 ? -8.273 7.82 -4.418 1 96.44 84 PHE B O 1
ATOM 1339 N N . SER B 1 85 ? -9.273 6.383 -5.73 1 96.25 85 SER B N 1
ATOM 1340 C CA . SER B 1 85 ? -10.617 6.852 -5.414 1 96.25 85 SER B CA 1
ATOM 1341 C C . SER B 1 85 ? -10.914 6.719 -3.926 1 96.25 85 SER B C 1
ATOM 1343 O O . SER B 1 85 ? -11.523 7.605 -3.326 1 96.25 85 SER B O 1
ATOM 1345 N N . THR B 1 86 ? -10.492 5.637 -3.396 1 95.25 86 THR B N 1
ATOM 1346 C CA . THR B 1 86 ? -10.703 5.395 -1.974 1 95.25 86 THR B CA 1
ATOM 1347 C C . THR B 1 86 ? -9.992 6.449 -1.132 1 95.25 86 THR B C 1
ATOM 1349 O O . THR B 1 86 ? -10.57 7 -0.193 1 95.25 86 THR B O 1
ATOM 1352 N N . LEU B 1 87 ? -8.773 6.812 -1.487 1 95.19 87 LEU B N 1
ATOM 1353 C CA . LEU B 1 87 ? -7.977 7.781 -0.749 1 95.19 87 LEU B CA 1
ATOM 1354 C C . LEU B 1 87 ? -8.539 9.188 -0.916 1 95.19 87 LEU B C 1
ATOM 1356 O O . LEU B 1 87 ? -8.562 9.969 0.04 1 95.19 87 LEU B O 1
ATOM 1360 N N . MET B 1 88 ? -9.039 9.43 -2.084 1 94.12 88 MET B N 1
ATOM 1361 C CA . MET B 1 88 ? -9.648 10.727 -2.338 1 94.12 88 MET B CA 1
ATOM 1362 C C . MET B 1 88 ? -10.898 10.922 -1.49 1 94.12 88 MET B C 1
ATOM 1364 O O . MET B 1 88 ? -11.117 11.992 -0.925 1 94.12 88 MET B O 1
ATOM 1368 N N . ARG B 1 89 ? -11.617 9.93 -1.323 1 92.88 89 ARG B N 1
ATOM 1369 C CA . ARG B 1 89 ? -12.812 9.969 -0.494 1 92.88 89 ARG B CA 1
ATOM 1370 C C . ARG B 1 89 ? -12.461 10.188 0.973 1 92.88 89 ARG B C 1
ATOM 1372 O O . ARG B 1 89 ? -13.102 10.984 1.66 1 92.88 89 ARG B O 1
ATOM 1379 N N . ALA B 1 90 ? -11.461 9.445 1.338 1 90.5 90 ALA B N 1
ATOM 1380 C CA . ALA B 1 90 ? -11.016 9.578 2.723 1 90.5 90 ALA B CA 1
ATOM 1381 C C . ALA B 1 90 ? -10.539 11 3.01 1 90.5 90 ALA B C 1
ATOM 1383 O O . ALA B 1 90 ? -10.805 11.547 4.082 1 90.5 90 ALA B O 1
ATOM 1384 N N . LEU B 1 91 ? -9.914 11.578 2.082 1 89.31 91 LEU B N 1
ATOM 1385 C CA . LEU B 1 91 ? -9.398 12.938 2.217 1 89.31 91 LEU B CA 1
ATOM 1386 C C . LEU B 1 91 ? -10.539 13.938 2.367 1 89.31 91 LEU B C 1
ATOM 1388 O O . LEU B 1 91 ? -10.438 14.883 3.148 1 89.31 91 LEU B O 1
ATOM 1392 N N . ARG B 1 92 ? -11.562 13.625 1.722 1 84.62 92 ARG B N 1
ATOM 1393 C CA . ARG B 1 92 ? -12.703 14.547 1.728 1 84.62 92 ARG B CA 1
ATOM 1394 C C . ARG B 1 92 ? -13.578 14.328 2.955 1 84.62 92 ARG B C 1
ATOM 1396 O O . ARG B 1 92 ? -14.25 15.25 3.416 1 84.62 92 ARG B O 1
ATOM 1403 N N . SER B 1 93 ? -13.602 13.102 3.418 1 80.62 93 SER B N 1
ATOM 1404 C CA . SER B 1 93 ? -14.445 12.766 4.559 1 80.62 93 SER B CA 1
ATOM 1405 C C . SER B 1 93 ? -13.875 13.32 5.859 1 80.62 93 SER B C 1
ATOM 1407 O O . SER B 1 93 ? -14.625 13.727 6.75 1 80.62 93 SER B O 1
ATOM 1409 N N . VAL B 1 94 ? -12.594 13.328 6.012 1 65.69 94 VAL B N 1
ATOM 1410 C CA . VAL B 1 94 ? -11.992 13.867 7.223 1 65.69 94 VAL B CA 1
ATOM 1411 C C . VAL B 1 94 ? -12.164 15.383 7.254 1 65.69 94 VAL B C 1
ATOM 1413 O O . VAL B 1 94 ? -12.219 15.984 8.328 1 65.69 94 VAL B O 1
ATOM 1416 N N . ALA B 1 95 ? -12.305 16.141 6.074 1 55.72 95 ALA B N 1
ATOM 1417 C CA . ALA B 1 95 ? -12.523 17.578 5.992 1 55.72 95 ALA B CA 1
ATOM 1418 C C . ALA B 1 95 ? -13.914 17.953 6.484 1 55.72 95 ALA B C 1
ATOM 1420 O O . ALA B 1 95 ? -14.156 19.094 6.879 1 55.72 95 ALA B O 1
ATOM 1421 N N . GLY B 1 96 ? -14.789 17.047 6.453 1 48.19 96 GLY B N 1
ATOM 1422 C CA . GLY B 1 96 ? -16.125 17.406 6.902 1 48.19 96 GLY B CA 1
ATOM 1423 C C . GLY B 1 96 ? -16.391 17.031 8.352 1 48.19 96 GLY B C 1
ATOM 1424 O O . GLY B 1 96 ? -15.664 16.219 8.93 1 48.19 96 GLY B O 1
#

Secondary structure (DSSP, 8-state):
----THHHHHHHHHHHHHHHHHHHHHHHHHHHHHHHHHHHHTTS-GGGHHHHHHHHHHHHHHHHHHHHHTT--HHHHHHHHHHHHHHHHHHHHHH-/----THHHHHHHHHHHHHHHHHHHHHHHHHHHHHHHHHHHHTTS-GGGHHHHHHHHHHHHHHHHHHHHHTT--HHHHHHHHHHHHHHHHHHHHHH-

Radius of gyration: 20.36 Å; Cα contacts (8 Å, |Δi|>4): 171; chains: 2; bounding box: 31×68×40 Å

Organism: Ralstonia solanacearum (NCBI:txid305)

Solvent-accessible surface area (backbone atoms only — not comparable to full-atom values): 10108 Å² total; per-residue (Å²): 133,81,74,64,65,59,53,61,52,50,52,47,52,49,52,49,52,51,48,52,42,51,44,29,28,41,46,16,35,38,52,38,36,51,50,44,44,56,52,49,58,75,58,45,51,71,88,47,45,64,57,48,50,52,53,42,52,53,52,50,53,52,50,52,52,50,36,60,75,65,65,53,57,66,45,18,58,51,27,24,51,52,45,44,52,52,51,51,48,52,59,54,54,69,68,97,133,79,74,62,64,59,53,60,51,50,51,49,51,48,50,48,53,53,49,51,42,50,44,29,27,41,46,16,34,38,53,37,35,51,50,45,45,58,51,49,59,75,58,44,51,71,88,47,46,64,57,49,52,52,54,43,52,53,52,50,52,54,49,52,52,51,37,60,75,65,65,54,58,65,46,19,57,52,27,24,51,52,45,43,52,52,50,52,49,51,58,55,53,70,67,98

Nearest PDB structures (foldseek):
  5c21-assembly1_B  TM=3.862E-01  e=8.808E+00  Escherichia coli
  5c21-assembly1_B  TM=3.860E-01  e=8.808E+00  Escherichia coli

Sequence (192 aa):
MTHNYLEPCEVIEEVFASTHASVADLGGRVVALSGFASCALSFIPAGQRADLEGAFRRLIAAQLESAVESSMPEAFSDALMLQFSTLMRALRSVAGMTHNYLEPCEVIEEVFASTHASVADLGGRVVALSGFASCALSFIPAGQRADLEGAFRRLIAAQLESAVESSMPEAFSDALMLQFSTLMRALRSVAG

pLDDT: mean 86.65, std 13.42, range [46.06, 97.0]

Foldseek 3Di:
DPPCPVVVVVVVVVVVVVVVVVVVVVVVVCVVVVVVLLVVLLVDDLVCLVVVLVVLVVVLVVVLVVCVVVVPDPVVNVVSVVVNVVSNVSNVVSSD/DPPCPVVVVVVVVVVVVVVVVVVVVVVVVCVVVVVVLLVVLLVDDLVCLVVVLVVLVVVLVVVLVVCVVVVPDPVVNVVSVVVNVVSNVSNVVSSD